Protein 4OHN (pdb70)

InterPro domains:
  IPR001638 Solute-binding protein family 3/N-terminal domain of MltF [PF00497] (20-246)
  IPR001638 Solute-binding protein family 3/N-terminal domain of MltF [SM00062] (19-247)

Foldseek 3Di:
DVPQCVVVQLVVLEFEEEEAQCQPQQWHQDPVGDIHHLQVLLVCLLSVVRSHDYDYDYDQLQCVLVCQVVPVHFKYGYQAWDDPVCVVRWDWAPFFFKWAKKKKFFVVLVDQALQSQAQFAEAEAPNDPQQVVCVVVVVQHQVGHRPSDHHYDSDVVVVVVCRVVRVGGMYTDIPNRVVQVCVVVVHPVRMHIGHRPDDMTTGTMIGHHVNVVVSVSSNVSVVVCVPVCNQVVSCCVRPVDRRGPD

Radiu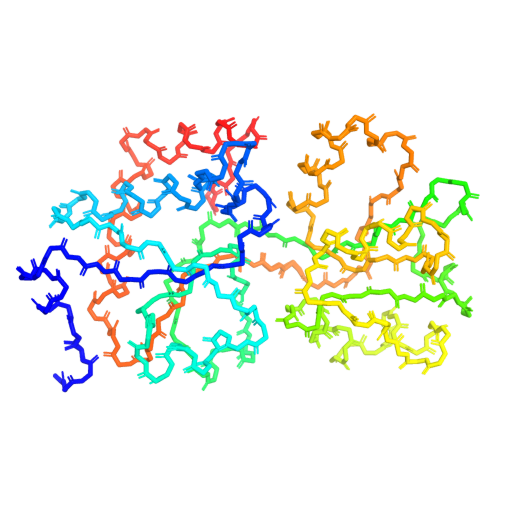s of gyration: 18.32 Å; Cα contacts (8 Å, |Δi|>4): 516; chains: 1; bounding 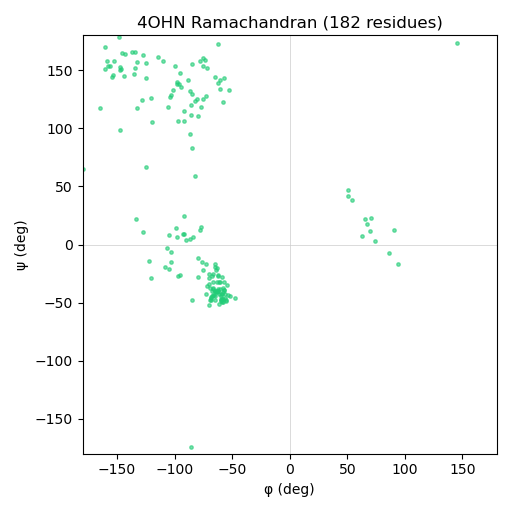box: 44×46×51 Å

CATH classification: 3.40.190.10 (+1 more: 3.40.190.10)

Secondary structure (DSSP, 8-state):
-TT-THHHHHHHTEEEEEE-TEETTTEEE-TTS-EESHHHHHHHHHHHTTTPEEEEEE--GGGHHHHHHHTS-SEE-SS-B--HHHHTT-EEPPP-EEE-EEEEEEGGGT--SGGGGTT--EEEETTSHHHHHHHH-TTTTTTTSGGG-EEEESSHHHHHHHHHTTS-SEEEEEHHHHHHHHHHTT-GGGEEEEE-SPPPEEE--EE-TT-HHHHHHHHHHHHHHHHSSHHHHHHHHHHSS-----

Organism: NCBI:txid637987

Nearest PDB structures (foldseek):
  4ohn-assembly1_A  TM=1.004E+00  e=1.182E-59  Streptococcus pneumoniae str. Canada MDR_19A
  3hv1-assembly1_A  TM=6.398E-01  e=2.936E-43  Streptococcus thermophilus LMG 18311
  6det-assembly1_A  TM=9.523E-01  e=2.266E-26  Treponema vincentii
  2y7i-assembly1_B  TM=8.945E-01  e=3.710E-21  Salmonella enterica subsp. enterica serovar Typhimurium
  4eq9-assembly1_A  TM=8.800E-01  e=9.410E-19  Streptococcus pneumoniae str. Canada MDR_19A

Solvent-accessible surface area: 11342 Å² total

B-factor: mean 19.95, std 16.65, range [6.41, 148.97]

Structure (mmCIF, N/CA/C/O backbone):
data_4OHN
#
_entry.id   4OHN
#
_cell.length_a   87.125
_cell.length_b   87.125
_cell.length_c   70.949
_cell.angle_alpha   90.000
_cell.angle_beta   90.000
_cell.angle_gamma   120.000
#
_symmetry.space_group_name_H-M   'P 61'
#
loop_
_entity.id
_entity.type
_entity.pdbx_description
1 polymer 'ABC transporter substrate-binding protein'
2 non-polymer HISTIDINE
3 non-polymer 'ACETATE ION'
4 water water
#
loop_
_atom_site.group_PDB
_atom_site.id
_atom_site.type_symbol
_atom_site.label_atom_id
_atom_site.label_alt_id
_atom_site.label_comp_id
_atom_site.label_asym_id
_atom_site.label_entity_id
_atom_site.label_seq_id
_atom_site.pdbx_PDB_ins_code
_atom_site.Cartn_x
_atom_site.Cartn_y
_atom_site.Cartn_z
_atom_site.occupancy
_atom_site.B_iso_or_equiv
_atom_site.auth_seq_id
_atom_site.auth_comp_id
_atom_site.auth_asym_id
_atom_site.auth_atom_id
_atom_site.pdbx_PDB_model_num
ATOM 1 N N . THR A 1 6 ? 16.127 11.117 18.822 1.00 88.12 27 THR A N 1
ATOM 2 C CA . THR A 1 6 ? 14.793 11.011 19.401 1.00 124.14 27 THR A CA 1
ATOM 3 C C . THR A 1 6 ? 13.858 12.018 18.723 1.00 95.80 27 THR A C 1
ATOM 4 O O . THR A 1 6 ? 14.279 13.108 18.345 1.00 32.01 27 THR A O 1
ATOM 14 N N . SER A 1 7 ? 12.591 11.648 18.565 1.00 70.06 28 SER A N 1
ATOM 15 C CA . SER A 1 7 ? 11.658 12.428 17.751 1.00 83.20 28 SER A CA 1
ATOM 16 C C . SER A 1 7 ? 11.444 13.868 18.241 1.00 110.64 28 SER A C 1
ATOM 17 O O . SER A 1 7 ? 11.327 14.793 17.433 1.00 80.26 28 SER A O 1
ATOM 25 N N . GLY A 1 8 ? 11.396 14.049 19.558 1.00 30.22 29 GLY A N 1
ATOM 26 C CA . GLY A 1 8 ? 11.143 15.347 20.155 1.00 30.64 29 GLY A CA 1
ATOM 27 C C . GLY A 1 8 ? 12.393 16.172 20.413 1.00 23.42 29 GLY A C 1
ATOM 28 O O . GLY A 1 8 ? 12.310 17.273 20.958 1.00 25.08 29 GLY A O 1
ATOM 32 N N A ASP A 1 9 ? 13.558 15.680 19.982 0.60 18.14 30 ASP A N 1
ATOM 33 N N B ASP A 1 9 ? 13.550 15.615 20.094 0.40 23.80 30 ASP A N 1
ATOM 34 C CA A ASP A 1 9 ? 14.845 16.393 20.099 0.60 17.54 30 ASP A CA 1
ATOM 35 C CA B ASP A 1 9 ? 14.728 16.435 20.056 0.40 18.07 30 ASP A CA 1
ATOM 36 C C A ASP A 1 9 ? 15.071 17.245 18.835 0.60 15.36 30 ASP A C 1
ATOM 37 C C B ASP A 1 9 ? 14.662 17.155 18.739 0.40 25.39 30 ASP A C 1
ATOM 38 O O A ASP A 1 9 ? 15.748 16.798 17.896 0.60 20.95 30 ASP A O 1
ATOM 39 O O B ASP A 1 9 ? 14.724 16.546 17.668 0.40 18.04 30 ASP A O 1
ATOM 56 N N . ASN A 1 10 ? 14.517 18.464 18.829 1.00 18.82 31 ASN A N 1
ATOM 57 C CA . ASN A 1 10 ? 14.322 19.279 17.638 1.00 18.68 31 ASN A CA 1
ATOM 58 C C . ASN A 1 10 ? 15.443 20.233 17.308 1.00 14.65 31 ASN A C 1
ATOM 59 O O . ASN A 1 10 ? 15.274 21.112 16.463 1.00 16.04 31 ASN A O 1
ATOM 71 N N . TRP A 1 11 ? 16.591 20.072 17.962 1.00 14.53 32 TRP A N 1
ATOM 72 C CA . TRP A 1 11 ? 17.722 20.952 17.705 1.00 13.76 32 TRP A CA 1
ATOM 73 C C . TRP A 1 11 ? 18.001 21.141 16.214 1.00 15.68 32 TRP A C 1
ATOM 74 O O . TRP A 1 11 ? 18.195 22.262 15.757 1.00 17.54 32 TRP A O 1
ATOM 95 N N . SER A 1 12 ? 18.014 20.055 15.463 1.00 18.13 33 SER A N 1
ATOM 96 C CA . SER A 1 12 ? 18.369 20.150 14.053 1.00 20.90 33 SER A CA 1
ATOM 97 C C . SER A 1 12 ? 17.393 21.046 13.290 1.00 20.31 33 SER A C 1
ATOM 98 O O . SER A 1 12 ? 17.793 21.726 12.347 1.00 21.45 33 SER A O 1
ATOM 106 N N . LYS A 1 13 ? 16.130 21.056 13.709 1.00 18.18 34 LYS A N 1
ATOM 107 C CA . LYS A 1 13 ? 15.126 21.929 13.108 1.00 20.08 34 LYS A CA 1
ATOM 108 C C . LYS A 1 13 ? 15.400 23.399 13.440 1.00 16.76 34 LYS A C 1
ATOM 109 O O . LYS A 1 13 ? 15.357 24.246 12.547 1.00 17.33 34 LYS A O 1
ATOM 128 N N . TYR A 1 14 ? 15.661 23.715 14.710 1.00 13.27 35 TYR A N 1
ATOM 129 C CA . TYR A 1 14 ? 15.934 25.108 15.068 1.00 13.52 35 TYR A CA 1
ATOM 130 C C . TYR A 1 14 ? 17.153 25.603 14.308 1.00 15.71 35 TYR A C 1
ATOM 131 O O . TYR A 1 14 ? 17.179 26.719 13.789 1.00 14.71 35 TYR A O 1
ATOM 149 N N . GLN A 1 15 ? 18.172 24.752 14.242 1.00 16.36 36 GLN A N 1
ATOM 150 C CA . GLN A 1 15 ? 19.413 25.100 13.581 1.00 17.47 36 GLN A CA 1
ATOM 151 C C . GLN A 1 15 ? 19.224 25.316 12.073 1.00 18.33 36 GLN A C 1
ATOM 152 O O . GLN A 1 15 ? 19.772 26.266 11.513 1.00 20.63 36 GLN A O 1
ATOM 166 N N A SER A 1 16 ? 18.461 24.438 11.426 0.42 19.82 37 SER A N 1
ATOM 167 N N B SER A 1 16 ? 18.462 24.448 11.409 0.58 18.63 37 SER A N 1
ATOM 168 C CA A SER A 1 16 ? 18.239 24.534 9.988 0.42 18.89 37 SER A CA 1
ATOM 169 C CA B SER A 1 16 ? 18.280 24.566 9.964 0.58 20.07 37 SER A CA 1
ATOM 170 C C A SER A 1 16 ? 17.358 25.725 9.646 0.42 21.16 37 SER A C 1
ATOM 171 C C B SER A 1 16 ? 17.307 25.685 9.591 0.58 18.77 37 SER A C 1
ATOM 172 O O A SER A 1 16 ? 17.631 26.455 8.696 0.42 19.71 37 SER A O 1
ATOM 173 O O B SER A 1 16 ? 17.468 26.330 8.556 0.58 24.61 37 SER A O 1
ATOM 188 N N . ASN A 1 17 ? 16.314 25.923 10.443 1.00 18.72 38 ASN A N 1
ATOM 189 C CA . ASN A 1 17 ? 15.375 27.021 10.225 1.00 16.75 38 ASN A CA 1
ATOM 190 C C . ASN A 1 17 ? 15.966 28.361 10.661 1.00 15.88 38 ASN A C 1
ATOM 191 O O . ASN A 1 17 ? 15.420 29.412 10.331 1.00 17.84 38 ASN A O 1
ATOM 202 N N . LYS A 1 18 ? 17.064 28.304 11.402 1.00 15.01 39 LYS A N 1
ATOM 203 C CA . LYS A 1 18 ? 17.694 29.490 11.992 1.00 15.22 39 LYS A CA 1
ATOM 204 C C . LYS A 1 18 ? 16.719 30.304 12.827 1.00 16.33 39 LYS A C 1
ATOM 205 O O . LYS A 1 18 ? 16.772 31.531 12.846 1.00 16.16 39 LYS A O 1
ATOM 224 N N . SER A 1 19 ? 15.850 29.603 13.541 1.00 13.22 40 SER A N 1
ATOM 225 C CA . SER A 1 19 ? 14.786 30.247 14.294 1.00 13.73 40 SER A CA 1
ATOM 226 C C . SER A 1 19 ? 14.353 29.394 15.467 1.00 12.87 40 SER A C 1
ATOM 227 O O . SER A 1 19 ? 14.326 28.161 15.372 1.00 13.85 40 SER A O 1
ATOM 235 N N . ILE A 1 20 ? 14.011 30.051 16.570 1.00 10.59 41 ILE A N 1
ATOM 236 C CA . ILE A 1 20 ? 13.426 29.384 17.716 1.00 11.38 41 ILE A CA 1
ATOM 237 C C . ILE A 1 20 ? 12.399 30.347 18.311 1.00 9.76 41 ILE A C 1
ATOM 238 O O . ILE A 1 20 ? 12.621 31.569 18.290 1.00 12.10 41 ILE A O 1
ATOM 254 N N . THR A 1 21 ? 11.302 29.811 18.839 1.00 10.23 42 THR A N 1
ATOM 255 C CA . THR A 1 21 ? 10.254 30.642 19.425 1.00 11.21 42 THR A CA 1
ATOM 256 C C . THR A 1 21 ? 10.327 30.588 20.941 1.00 10.44 42 THR A C 1
ATOM 257 O O . THR A 1 21 ? 10.346 29.516 21.543 1.00 10.57 42 THR A O 1
ATOM 268 N N . ILE A 1 22 ? 10.377 31.762 21.557 1.00 9.76 43 ILE A N 1
ATOM 269 C CA . ILE A 1 22 ? 10.516 31.872 22.995 1.00 8.64 43 ILE A CA 1
ATOM 270 C C . ILE A 1 22 ? 9.328 32.626 23.578 1.00 8.82 43 ILE A C 1
ATOM 271 O O . ILE A 1 22 ? 9.021 33.737 23.160 1.00 9.51 43 ILE A O 1
ATOM 287 N N . GLY A 1 23 ? 8.685 32.000 24.550 1.00 8.55 44 GLY A N 1
ATOM 288 C CA . GLY A 1 23 ? 7.539 32.586 25.205 1.00 8.21 44 GLY A CA 1
ATOM 289 C C . GLY A 1 23 ? 7.917 33.317 26.481 1.00 7.95 44 GLY A C 1
ATOM 290 O O . GLY A 1 23 ? 8.831 32.939 27.198 1.00 8.96 44 GLY A O 1
ATOM 294 N N . PHE A 1 24 ? 7.160 34.376 26.760 1.00 8.13 45 PHE A N 1
ATOM 295 C CA . PHE A 1 24 ? 7.421 35.267 27.890 1.00 6.41 45 PHE A CA 1
ATOM 296 C C . PHE A 1 24 ? 6.189 36.065 28.258 1.00 7.11 45 PHE A C 1
ATOM 297 O O . PHE A 1 24 ? 5.358 36.361 27.425 1.00 8.51 45 PHE A O 1
ATOM 314 N N . ASP A 1 25 ? 6.105 36.414 29.535 1.00 7.91 46 ASP A N 1
ATOM 315 C CA . ASP A 1 25 ? 5.144 37.378 30.065 1.00 6.99 46 ASP A CA 1
ATOM 316 C C . ASP A 1 25 ? 5.729 38.756 29.745 1.00 8.32 46 ASP A C 1
ATOM 317 O O . ASP A 1 25 ? 6.750 39.144 30.317 1.00 8.28 46 ASP A O 1
ATOM 326 N N . SER A 1 26 ? 5.100 39.488 28.833 1.00 7.83 47 SER A N 1
ATOM 327 C CA . SER A 1 26 ? 5.658 40.746 28.351 1.00 7.74 47 SER A CA 1
ATOM 328 C C . SER A 1 26 ? 5.478 41.920 29.297 1.00 9.60 47 SER A C 1
ATOM 329 O O . SER A 1 26 ? 5.741 43.052 28.913 1.00 9.65 47 SER A O 1
ATOM 337 N N . THR A 1 27 ? 5.077 41.654 30.539 1.00 7.72 48 THR A N 1
ATOM 338 C CA . THR A 1 27 ? 5.151 42.662 31.587 1.00 8.21 48 THR A CA 1
ATOM 339 C C . THR A 1 27 ? 6.269 42.404 32.587 1.00 8.88 48 THR A C 1
ATOM 340 O O . THR A 1 27 ? 6.454 43.212 33.489 1.00 8.79 48 THR A O 1
ATOM 351 N N . PHE A 1 28 ? 7.011 41.298 32.465 1.00 8.46 49 PHE A N 1
ATOM 352 C CA . PHE A 1 28 ? 7.894 40.895 33.568 1.00 7.89 49 PHE A CA 1
ATOM 353 C C . PHE A 1 28 ? 9.261 41.597 33.524 1.00 7.80 49 PHE A C 1
ATOM 354 O O . PHE A 1 28 ? 10.256 41.059 33.044 1.00 7.98 49 PHE A O 1
ATOM 371 N N . VAL A 1 29 ? 9.295 42.805 34.063 1.00 8.55 50 VAL A N 1
ATOM 372 C CA . VAL A 1 29 ? 10.522 43.580 34.156 1.00 9.36 50 VAL A CA 1
ATOM 373 C C . VAL A 1 29 ? 11.440 42.985 35.211 1.00 10.37 50 VAL A C 1
ATOM 374 O O . VAL A 1 29 ? 10.983 42.376 36.173 1.00 10.42 50 VAL A O 1
ATOM 387 N N . PRO A 1 30 ? 12.757 43.151 35.059 1.00 9.10 51 PRO A N 1
ATOM 388 C CA . PRO A 1 30 ? 13.465 43.681 33.900 1.00 9.56 51 PRO A CA 1
ATOM 389 C C . PRO A 1 30 ? 13.872 42.566 32.940 1.00 9.49 51 PRO A C 1
ATOM 390 O O . PRO A 1 30 ? 14.826 42.744 32.183 1.00 10.58 51 PRO A O 1
ATOM 401 N N . MET A 1 31 ? 13.172 41.434 32.961 1.00 8.69 52 MET A N 1
ATOM 402 C CA . MET A 1 31 ? 13.639 40.256 32.227 1.00 7.67 52 MET A CA 1
ATOM 403 C C . MET A 1 31 ? 13.213 40.281 30.770 1.00 7.81 52 MET A C 1
ATOM 404 O O . MET A 1 31 ? 14.024 40.025 29.871 1.00 8.65 52 MET A O 1
ATOM 418 N N . GLY A 1 32 ? 11.956 40.563 30.499 1.00 8.23 53 GLY A N 1
ATOM 419 C CA . GLY A 1 32 ? 11.473 40.648 29.137 1.00 7.56 53 GLY A CA 1
ATOM 420 C C . GLY A 1 32 ? 10.133 41.332 29.157 1.00 8.32 53 GLY A C 1
ATOM 421 O O . GLY A 1 32 ? 9.205 40.836 29.790 1.00 9.45 53 GLY A O 1
ATOM 425 N N . PHE A 1 33 ? 10.051 42.482 28.508 1.00 7.54 54 PHE A N 1
ATOM 426 C CA . PHE A 1 33 ? 8.872 43.334 28.667 1.00 8.04 54 PHE A CA 1
ATOM 427 C C . PHE A 1 33 ? 8.698 44.282 27.500 1.00 9.52 54 PHE A C 1
ATOM 428 O O . PHE A 1 33 ? 9.673 44.633 26.805 1.00 9.81 54 PHE A O 1
ATOM 445 N N . ALA A 1 34 ? 7.460 44.692 27.263 1.00 9.57 55 ALA A N 1
ATOM 446 C CA . ALA A 1 34 ? 7.123 45.682 26.260 1.00 9.50 55 ALA A CA 1
ATOM 447 C C . ALA A 1 34 ? 7.507 47.051 26.770 1.00 10.24 55 ALA A C 1
ATOM 448 O O . ALA A 1 34 ? 7.074 47.489 27.857 1.00 11.49 55 ALA A O 1
ATOM 455 N N . GLN A 1 35 ? 8.316 47.747 25.972 1.00 10.97 56 GLN A N 1
ATOM 456 C CA . GLN A 1 35 ? 8.787 49.086 26.303 1.00 11.42 56 GLN A CA 1
ATOM 457 C C . GLN A 1 35 ? 7.801 50.168 25.883 1.00 13.20 56 GLN A C 1
ATOM 458 O O . GLN A 1 35 ? 6.703 49.878 25.409 1.00 12.68 56 GLN A O 1
ATOM 472 N N . LYS A 1 36 ? 8.188 51.432 26.033 1.00 13.76 57 LYS A N 1
ATOM 473 C CA . LYS A 1 36 ? 7.295 52.526 25.767 1.00 14.93 57 LYS A CA 1
ATOM 474 C C . LYS A 1 36 ? 6.859 52.541 24.318 1.00 14.94 57 LYS A C 1
ATOM 475 O O . LYS A 1 36 ? 5.770 53.045 24.050 1.00 17.52 57 LYS A O 1
ATOM 494 N N . ASP A 1 37 ? 7.668 51.997 23.405 1.00 14.02 58 ASP A N 1
ATOM 495 C CA . ASP A 1 37 ? 7.313 51.931 21.987 1.00 15.03 58 ASP A CA 1
ATOM 496 C C . ASP A 1 37 ? 6.731 50.574 21.557 1.00 12.93 58 ASP A C 1
ATOM 497 O O . ASP A 1 37 ? 6.559 50.328 20.362 1.00 15.45 58 ASP A O 1
ATOM 506 N N . GLY A 1 38 ? 6.492 49.697 22.521 1.00 12.67 59 GLY A N 1
ATOM 507 C CA . GLY A 1 38 ? 5.915 48.391 22.244 1.00 11.36 59 GLY A CA 1
ATOM 508 C C . GLY A 1 38 ? 6.919 47.323 21.868 1.00 13.21 59 GLY A C 1
ATOM 509 O O . GLY A 1 38 ? 6.566 46.151 21.769 1.00 13.01 59 GLY A O 1
ATOM 513 N N . SER A 1 39 ? 8.184 47.686 21.677 1.00 12.23 60 SER A N 1
ATOM 514 C CA . SER A 1 39 ? 9.232 46.699 21.390 1.00 12.34 60 SER A CA 1
ATOM 515 C C . SER A 1 39 ? 9.654 45.989 22.669 1.00 11.39 60 SER A C 1
ATOM 516 O O . SER A 1 39 ? 9.426 46.493 23.769 1.00 13.11 60 SER A O 1
ATOM 524 N N . TYR A 1 40 ? 10.228 44.810 22.545 1.00 11.22 61 TYR A N 1
ATOM 525 C CA . TYR A 1 40 ? 10.571 44.021 23.709 1.00 9.78 61 TYR A CA 1
ATOM 526 C C . TYR A 1 40 ? 12.025 44.227 24.113 1.00 11.30 61 TYR A C 1
ATOM 527 O O . TYR A 1 40 ? 12.909 44.274 23.259 1.00 12.88 61 TYR A O 1
ATOM 545 N N . ALA A 1 41 ? 12.260 44.336 25.405 1.00 9.59 62 ALA A N 1
ATOM 546 C CA . ALA A 1 41 ? 13.607 44.524 25.951 1.00 9.29 62 ALA A CA 1
ATOM 547 C C . ALA A 1 41 ? 13.722 43.819 27.286 1.00 9.86 62 ALA A C 1
ATOM 548 O O . ALA A 1 41 ? 12.720 43.461 27.904 1.00 9.64 62 ALA A O 1
ATOM 555 N N . GLY A 1 42 ? 14.952 43.634 27.734 1.00 9.32 63 GLY A N 1
ATOM 556 C CA . GLY A 1 42 ? 15.210 43.113 29.049 1.00 8.71 63 GLY A CA 1
ATOM 557 C C . GLY A 1 42 ? 16.431 42.228 29.109 1.00 9.70 63 GLY A C 1
ATOM 558 O O . GLY A 1 42 ? 17.061 41.907 28.101 1.00 9.38 63 GLY A O 1
ATOM 562 N N . PHE A 1 43 ? 16.775 41.837 30.320 1.00 8.97 64 PHE A N 1
ATOM 563 C CA . PHE A 1 43 ? 17.907 40.954 30.553 1.00 8.15 64 PHE A CA 1
ATOM 564 C C . PHE A 1 43 ? 17.814 39.663 29.761 1.00 8.93 64 PHE A C 1
ATOM 565 O O . PHE A 1 43 ? 18.784 39.250 29.113 1.00 8.85 64 PHE A O 1
ATOM 582 N N . ASP A 1 44 ? 16.665 39.005 29.817 1.00 8.34 65 ASP A N 1
ATOM 583 C CA . ASP A 1 44 ? 16.493 37.762 29.084 1.00 7.05 65 ASP A CA 1
ATOM 584 C C . ASP A 1 44 ? 16.425 37.981 27.586 1.00 8.13 65 ASP A C 1
ATOM 585 O O . ASP A 1 44 ? 16.860 37.124 26.824 1.00 8.72 65 ASP A O 1
ATOM 594 N N . ILE A 1 45 ? 15.851 39.096 27.139 1.00 8.70 66 ILE A N 1
ATOM 595 C CA . ILE A 1 45 ? 15.852 39.402 25.716 1.00 8.65 66 ILE A CA 1
ATOM 596 C C . ILE A 1 45 ? 17.304 39.468 25.235 1.00 8.73 66 ILE A C 1
ATOM 597 O O . ILE A 1 45 ? 17.679 38.831 24.239 1.00 9.90 66 ILE A O 1
ATOM 613 N N . ASP A 1 46 ? 18.133 40.208 25.955 1.00 8.19 67 ASP A N 1
ATOM 614 C CA . ASP A 1 46 ? 19.535 40.344 25.588 1.00 8.68 67 ASP A CA 1
ATOM 615 C C . ASP A 1 46 ? 20.294 39.015 25.705 1.00 9.74 67 ASP A C 1
ATOM 616 O O . ASP A 1 46 ? 21.080 38.660 24.813 1.00 10.81 67 ASP A O 1
ATOM 625 N N . LEU A 1 47 ? 20.055 38.290 26.784 1.00 8.90 68 LEU A N 1
ATOM 626 C CA . LEU A 1 47 ? 20.794 37.055 27.027 1.00 8.79 68 LEU A CA 1
ATOM 627 C C . LEU A 1 47 ? 20.421 35.982 26.002 1.00 8.09 68 LEU A C 1
ATOM 628 O O . LEU A 1 47 ? 21.312 35.345 25.422 1.00 9.17 68 LEU A O 1
ATOM 644 N N . ALA A 1 48 ? 19.137 35.787 25.734 1.00 7.99 69 ALA A N 1
ATOM 645 C CA . ALA A 1 48 ? 18.711 34.788 24.758 1.00 8.03 69 ALA A CA 1
ATOM 646 C C . ALA A 1 48 ? 19.190 35.156 23.361 1.00 8.23 69 ALA A C 1
ATOM 647 O O . ALA A 1 48 ? 19.586 34.303 22.581 1.00 9.42 69 ALA A O 1
ATOM 654 N N . THR A 1 49 ? 19.136 36.433 23.021 1.00 8.40 70 THR A N 1
ATOM 655 C CA . THR A 1 49 ? 19.642 36.887 21.719 1.00 9.08 70 THR A CA 1
ATOM 656 C C . THR A 1 49 ? 21.118 36.503 21.577 1.00 10.63 70 THR A C 1
ATOM 657 O O . THR A 1 49 ? 21.543 35.952 20.550 1.00 11.10 70 THR A O 1
ATOM 668 N N . ALA A 1 50 ? 21.906 36.773 22.611 1.00 9.81 71 ALA A N 1
ATOM 669 C CA . ALA A 1 50 ? 23.335 36.468 22.590 1.00 9.90 71 ALA A CA 1
ATOM 670 C C . ALA A 1 50 ? 23.600 34.962 22.553 1.00 9.88 71 ALA A C 1
ATOM 671 O O . ALA A 1 50 ? 24.522 34.505 21.883 1.00 11.84 71 ALA A O 1
ATOM 678 N N . VAL A 1 51 ? 22.793 34.182 23.260 1.00 9.62 72 VAL A N 1
ATOM 679 C CA . VAL A 1 51 ? 22.925 32.722 23.204 1.00 9.31 72 VAL A CA 1
ATOM 680 C C . VAL A 1 51 ? 22.693 32.208 21.791 1.00 10.12 72 VAL A C 1
ATOM 681 O O . VAL A 1 51 ? 23.498 31.453 21.244 1.00 11.28 72 VAL A O 1
ATOM 694 N N . PHE A 1 52 ? 21.583 32.619 21.185 1.00 9.60 73 PHE A N 1
ATOM 695 C CA . PHE A 1 52 ? 21.238 32.066 19.886 1.00 10.82 73 PHE A CA 1
ATOM 696 C C . PHE A 1 52 ? 22.087 32.639 18.756 1.00 11.84 73 PHE A C 1
ATOM 697 O O . PHE A 1 52 ? 22.287 31.970 17.746 1.00 12.86 73 PHE A O 1
ATOM 714 N N . GLU A 1 53 ? 22.666 33.817 18.963 1.00 11.22 74 GLU A N 1
ATOM 715 C CA . GLU A 1 53 ? 23.661 34.374 18.050 1.00 14.02 74 GLU A CA 1
ATOM 716 C C . GLU A 1 53 ? 24.841 33.424 17.857 1.00 11.88 74 GLU A C 1
ATOM 717 O O . GLU A 1 53 ? 25.424 33.378 16.773 1.00 16.41 74 GLU A O 1
ATOM 729 N N A LYS A 1 54 ? 25.212 32.688 18.901 0.59 12.62 75 LYS A N 1
ATOM 730 N N B LYS A 1 54 ? 25.205 32.677 18.894 0.41 13.26 75 LYS A N 1
ATOM 731 C CA A LYS A 1 54 ? 26.341 31.759 18.806 0.59 12.25 75 LYS A CA 1
ATOM 732 C CA B LYS A 1 54 ? 26.323 31.736 18.793 0.41 12.99 75 LYS A CA 1
ATOM 733 C C A LYS A 1 54 ? 26.083 30.676 17.752 0.59 12.59 75 LYS A C 1
ATOM 734 C C B LYS A 1 54 ? 26.083 30.727 17.672 0.41 12.60 75 LYS A C 1
ATOM 735 O O A LYS A 1 54 ? 27.033 30.056 17.273 0.59 13.14 75 LYS A O 1
ATOM 736 O O B LYS A 1 54 ? 27.026 30.232 17.050 0.41 19.95 75 LYS A O 1
ATOM 773 N N . TYR A 1 55 ? 24.813 30.442 17.407 1.00 13.18 76 TYR A N 1
ATOM 774 C CA . TYR A 1 55 ? 24.417 29.380 16.481 1.00 14.45 76 TYR A CA 1
ATOM 775 C C . TYR A 1 55 ? 23.786 29.917 15.201 1.00 15.57 76 TYR A C 1
ATOM 776 O O . TYR A 1 55 ? 23.278 29.148 14.383 1.00 16.32 76 TYR A O 1
ATOM 794 N N . GLY A 1 56 ? 23.800 31.234 15.037 1.00 16.26 77 GLY A N 1
ATOM 795 C CA . GLY A 1 56 ? 23.199 31.860 13.877 1.00 17.06 77 GLY A CA 1
ATOM 796 C C . GLY A 1 56 ? 21.681 31.800 13.857 1.00 16.93 77 GLY A C 1
ATOM 797 O O . GLY A 1 56 ? 21.067 31.919 12.802 1.00 19.60 77 GLY A O 1
ATOM 801 N N . ILE A 1 57 ? 21.075 31.635 15.033 1.00 13.80 78 ILE A N 1
ATOM 802 C CA . ILE A 1 57 ? 19.630 31.497 15.188 1.00 15.03 78 ILE A CA 1
ATOM 803 C C . ILE A 1 57 ? 19.016 32.811 15.661 1.00 13.97 78 ILE A C 1
ATOM 804 O O . ILE A 1 57 ? 19.528 33.436 16.587 1.00 15.82 78 ILE A O 1
ATOM 820 N N . THR A 1 58 ? 17.934 33.211 15.000 1.00 14.14 79 THR A N 1
ATOM 821 C CA . THR A 1 58 ? 17.161 34.398 15.348 1.00 14.48 79 THR A CA 1
ATOM 822 C C . THR A 1 58 ? 15.999 33.975 16.249 1.00 13.82 79 THR A C 1
ATOM 823 O O . THR A 1 58 ? 15.327 32.976 15.988 1.00 14.69 79 THR A O 1
ATOM 834 N N . VAL A 1 59 ? 15.765 34.733 17.313 1.00 10.78 80 VAL A N 1
ATOM 835 C CA . VAL A 1 59 ? 14.655 34.452 18.210 1.00 11.62 80 VAL A CA 1
ATOM 836 C C . VAL A 1 59 ? 13.379 35.110 17.711 1.00 11.75 80 VAL A C 1
ATOM 837 O O . VAL A 1 59 ? 13.358 36.288 17.349 1.00 14.53 80 VAL A O 1
ATOM 850 N N . ASN A 1 60 ? 12.322 34.310 17.689 1.00 10.90 81 ASN A N 1
ATOM 851 C CA . ASN A 1 60 ? 10.955 34.779 17.528 1.00 11.68 81 ASN A CA 1
ATOM 852 C C . ASN A 1 60 ? 10.325 34.898 18.906 1.00 11.40 81 ASN A C 1
ATOM 853 O O . ASN A 1 60 ? 10.010 33.892 19.531 1.00 11.17 81 ASN A O 1
ATOM 864 N N . TRP A 1 61 ? 10.161 36.129 19.378 1.00 10.13 82 TRP A N 1
ATOM 865 C CA . TRP A 1 61 ? 9.600 36.391 20.693 1.00 9.93 82 TRP A CA 1
ATOM 866 C C . TRP A 1 61 ? 8.089 36.342 20.631 1.00 11.39 82 TRP A C 1
ATOM 867 O O . TRP A 1 61 ? 7.477 37.081 19.857 1.00 13.52 82 TRP A O 1
ATOM 888 N N . GLN A 1 62 ? 7.503 35.487 21.461 1.00 9.19 83 GLN A N 1
ATOM 889 C CA . GLN A 1 62 ? 6.061 35.316 21.497 1.00 9.04 83 GLN A CA 1
ATOM 890 C C . GLN A 1 62 ? 5.524 35.656 22.890 1.00 9.31 83 GLN A C 1
ATOM 891 O O . GLN A 1 62 ? 5.722 34.891 23.834 1.00 9.79 83 GLN A O 1
ATOM 905 N N . PRO A 1 63 ? 4.870 36.817 23.038 1.00 8.38 84 PRO A N 1
ATOM 906 C CA . PRO A 1 63 ? 4.243 37.047 24.338 1.00 8.17 84 PRO A CA 1
ATOM 907 C C . PRO A 1 63 ? 3.172 35.995 24.590 1.00 8.63 84 PRO A C 1
ATOM 908 O O . PRO A 1 63 ? 2.413 35.633 23.696 1.00 10.37 84 PRO A O 1
ATOM 919 N N . ILE A 1 64 ? 3.103 35.508 25.824 1.00 8.80 85 ILE A N 1
ATOM 920 C CA . ILE A 1 64 ? 2.122 34.501 26.214 1.00 9.63 85 ILE A CA 1
ATOM 921 C C . ILE A 1 64 ? 1.358 34.957 27.447 1.00 8.90 85 ILE A C 1
ATOM 922 O O . ILE A 1 64 ? 1.753 35.843 28.190 1.00 9.49 85 ILE A O 1
ATOM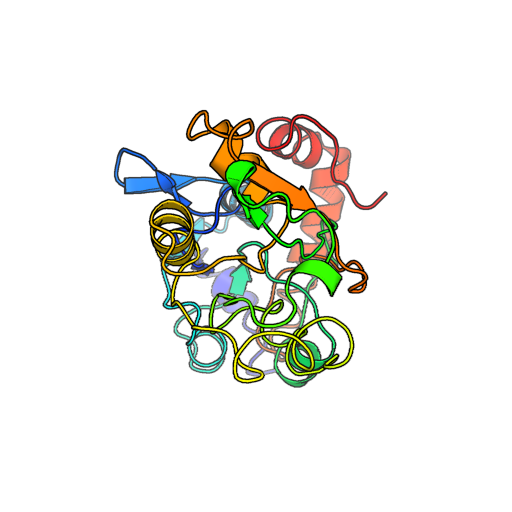 938 N N . ASP A 1 65 ? 0.240 34.297 27.671 1.00 9.79 86 ASP A N 1
ATOM 939 C CA . ASP A 1 65 ? -0.465 34.357 28.925 1.00 9.89 86 ASP A CA 1
ATOM 940 C C . ASP A 1 65 ? 0.322 33.460 29.892 1.00 10.19 86 ASP A C 1
ATOM 941 O O . ASP A 1 65 ? 0.480 32.264 29.645 1.00 10.46 86 ASP A O 1
ATOM 950 N N . TRP A 1 66 ? 0.845 34.038 30.959 1.00 8.98 87 TRP A N 1
ATOM 951 C CA . TRP A 1 66 ? 1.716 33.305 31.881 1.00 8.48 87 TRP A CA 1
ATOM 952 C C . TRP A 1 66 ? 0.985 32.095 32.467 1.00 11.26 87 TRP A C 1
ATOM 953 O O . TRP A 1 66 ? 1.618 31.084 32.762 1.00 11.67 87 TRP A O 1
ATOM 974 N N . ASP A 1 67 ? -0.336 32.162 32.575 1.00 10.10 88 ASP A N 1
ATOM 975 C CA . ASP A 1 67 ? -1.136 31.042 33.059 1.00 9.90 88 ASP A CA 1
ATOM 976 C C . ASP A 1 67 ? -1.045 29.812 32.174 1.00 11.16 88 ASP A C 1
ATOM 977 O O . ASP A 1 67 ? -1.285 28.688 32.637 1.00 13.95 88 ASP A O 1
ATOM 986 N N . LEU A 1 68 ? -0.768 30.023 30.898 1.00 10.70 89 LEU A N 1
ATOM 987 C CA . LEU A 1 68 ? -0.823 28.975 29.891 1.00 11.33 89 LEU A CA 1
ATOM 988 C C . LEU A 1 68 ? 0.547 28.473 29.456 1.00 10.55 89 LEU A C 1
ATOM 989 O O . LEU A 1 68 ? 0.646 27.691 28.495 1.00 12.27 89 LEU A O 1
ATOM 1005 N N . LYS A 1 69 ? 1.606 28.890 30.131 1.00 10.68 90 LYS A N 1
ATOM 1006 C CA . LYS A 1 69 ? 2.961 28.633 29.641 1.00 10.50 90 LYS A CA 1
ATOM 1007 C C . LYS A 1 69 ? 3.277 27.155 29.439 1.00 11.76 90 LYS A C 1
ATOM 1008 O O . LYS A 1 69 ? 3.884 26.806 28.436 1.00 11.50 90 LYS A O 1
ATOM 1027 N N . GLU A 1 70 ? 2.842 26.293 30.343 1.00 13.43 91 GLU A N 1
ATOM 1028 C CA . GLU A 1 70 ? 3.100 24.859 30.196 1.00 15.80 91 GLU A CA 1
ATOM 1029 C C . GLU A 1 70 ? 2.378 24.329 28.974 1.00 14.77 91 GLU A C 1
ATOM 1030 O O . GLU A 1 70 ? 2.963 23.566 28.192 1.00 15.88 91 GLU A O 1
ATOM 1042 N N . ALA A 1 71 ? 1.135 24.727 28.789 1.00 14.26 92 ALA A N 1
ATOM 1043 C CA . ALA A 1 71 ? 0.347 24.276 27.643 1.00 17.28 92 ALA A CA 1
ATOM 1044 C C . ALA A 1 71 ? 0.977 24.745 26.326 1.00 15.38 92 ALA A C 1
ATOM 1045 O O . ALA A 1 71 ? 1.061 23.977 25.368 1.00 15.98 92 ALA A O 1
ATOM 1052 N N A GLU A 1 72 ? 1.405 26.004 26.278 0.46 12.47 93 GLU A N 1
ATOM 1053 N N B GLU A 1 72 ? 1.441 25.984 26.277 0.54 13.21 93 GLU A N 1
ATOM 1054 C CA A GLU A 1 72 ? 2.067 26.550 25.095 0.46 12.05 93 GLU A CA 1
ATOM 1055 C CA B GLU A 1 72 ? 2.027 26.510 25.052 0.54 14.62 93 GLU A CA 1
ATOM 1056 C C A GLU A 1 72 ? 3.257 25.689 24.727 0.46 11.33 93 GLU A C 1
ATOM 1057 C C B GLU A 1 72 ? 3.321 25.783 24.701 0.54 14.13 93 GLU A C 1
ATOM 1058 O O A GLU A 1 72 ? 3.413 25.260 23.579 0.46 10.52 93 GLU A O 1
ATOM 1059 O O B GLU A 1 72 ? 3.628 25.564 23.524 0.54 15.03 93 GLU A O 1
ATOM 1082 N N 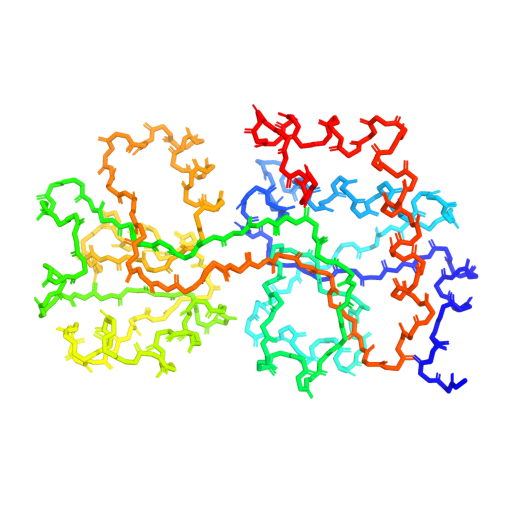. LEU A 1 73 ? 4.100 25.437 25.719 1.00 10.98 94 LEU A N 1
ATOM 1083 C CA . LEU A 1 73 ? 5.329 24.700 25.513 1.00 12.73 94 LEU A CA 1
ATOM 1084 C C . LEU A 1 73 ? 5.029 23.260 25.074 1.00 15.38 94 LEU A C 1
ATOM 1085 O O . LEU A 1 73 ? 5.585 22.770 24.088 1.00 16.21 94 LEU A O 1
ATOM 1101 N N . THR A 1 74 ? 4.144 22.582 25.790 1.00 15.11 95 THR A N 1
ATOM 1102 C CA . THR A 1 74 ? 3.826 21.192 25.480 1.00 18.92 95 THR A CA 1
ATOM 1103 C C . THR A 1 74 ? 3.202 21.043 24.099 1.00 18.17 95 THR A C 1
ATOM 1104 O O . THR A 1 74 ? 3.515 20.098 23.367 1.00 21.31 95 THR A O 1
ATOM 1115 N N . LYS A 1 75 ? 2.334 21.971 23.724 1.00 16.53 96 LYS A N 1
ATOM 1116 C CA . LYS A 1 75 ? 1.646 21.901 22.433 1.00 16.97 96 LYS A CA 1
ATOM 1117 C C . LYS A 1 75 ? 2.501 22.383 21.259 1.00 19.03 96 LYS A C 1
ATOM 1118 O O . LYS A 1 75 ? 2.139 22.193 20.101 1.00 21.63 96 LYS A O 1
ATOM 1137 N N . GLY A 1 76 ? 3.629 23.016 21.548 1.00 16.05 97 GLY A N 1
ATOM 1138 C CA . GLY A 1 76 ? 4.570 23.419 20.518 1.00 16.56 97 GLY A CA 1
ATOM 1139 C C . GLY A 1 76 ? 4.412 24.807 19.929 1.00 15.60 97 GLY A C 1
ATOM 1140 O O . GLY A 1 76 ? 5.045 25.119 18.929 1.00 18.22 97 GLY A O 1
ATOM 1144 N N A THR A 1 77 ? 3.574 25.638 20.532 0.60 14.45 98 THR A N 1
ATOM 1145 N N B THR A 1 77 ? 3.603 25.660 20.552 0.40 15.41 98 THR A N 1
ATOM 1146 C CA A THR A 1 77 ? 3.417 26.996 20.037 0.60 14.77 98 THR A CA 1
ATOM 1147 C CA B THR A 1 77 ? 3.428 27.031 20.053 0.40 15.28 98 THR A CA 1
ATOM 1148 C C A THR A 1 77 ? 4.604 27.878 20.448 0.60 13.24 98 THR A C 1
ATOM 1149 C C B THR A 1 77 ? 4.556 27.951 20.531 0.40 10.85 98 THR A C 1
ATOM 1150 O O A THR A 1 77 ? 4.864 28.888 19.795 0.60 15.54 98 THR A O 1
ATOM 1151 O O B THR A 1 77 ? 4.703 29.072 20.051 0.40 14.67 98 THR A O 1
ATOM 1172 N N . ILE A 1 78 ? 5.335 27.471 21.494 1.00 11.22 99 ILE A N 1
ATOM 1173 C CA . ILE A 1 78 ? 6.644 28.049 21.838 1.00 10.44 99 ILE A CA 1
ATOM 1174 C C . ILE A 1 78 ? 7.623 26.891 22.042 1.00 10.61 99 ILE A C 1
ATOM 1175 O O . ILE A 1 78 ? 7.190 25.753 22.256 1.00 11.68 99 ILE A O 1
ATOM 1191 N N . ASP A 1 79 ? 8.927 27.183 21.980 1.00 9.54 100 ASP A N 1
ATOM 1192 C CA . ASP A 1 79 ? 9.972 26.164 22.151 1.00 9.19 100 ASP A CA 1
ATOM 1193 C C . ASP A 1 79 ? 10.715 26.296 23.485 1.00 10.10 100 ASP A C 1
ATOM 1194 O O . ASP A 1 79 ? 11.360 25.337 23.919 1.00 11.02 100 ASP A O 1
ATOM 1203 N N . LEU A 1 80 ? 10.641 27.473 24.117 1.00 8.33 101 LEU A N 1
ATOM 1204 C CA . LEU A 1 80 ? 11.276 27.738 25.396 1.00 7.99 101 LEU A CA 1
ATOM 1205 C C . LEU A 1 80 ? 10.438 28.701 26.174 1.00 8.01 101 LEU A C 1
ATOM 1206 O O . LEU A 1 80 ? 9.726 29.524 25.597 1.00 8.94 101 LEU A O 1
ATOM 1222 N N . ILE A 1 81 ? 10.501 28.576 27.487 1.00 7.90 102 ILE A N 1
ATOM 1223 C CA . ILE A 1 81 ? 10.006 29.586 28.416 1.00 7.46 102 ILE A CA 1
ATOM 1224 C C . ILE A 1 81 ? 11.248 30.275 28.999 1.00 8.57 102 ILE A C 1
ATOM 1225 O O . ILE A 1 81 ? 12.077 29.634 29.646 1.00 8.68 102 ILE A O 1
ATOM 1241 N N . TRP A 1 82 ? 11.380 31.572 28.762 1.00 7.67 103 TRP A N 1
ATOM 1242 C CA . TRP A 1 82 ? 12.604 32.294 29.153 1.00 7.19 103 TRP A CA 1
ATOM 1243 C C . TRP A 1 82 ? 12.176 33.706 29.514 1.00 6.73 103 TRP A C 1
ATOM 1244 O O . TRP A 1 82 ? 11.933 34.536 28.623 1.00 8.51 103 TRP A O 1
ATOM 1265 N N . ASN A 1 83 ? 12.026 33.954 30.814 1.00 7.18 104 ASN A N 1
ATOM 1266 C CA . ASN A 1 83 ? 11.405 35.178 31.327 1.00 6.97 104 ASN A CA 1
ATOM 1267 C C . ASN A 1 83 ? 11.408 35.151 32.839 1.00 7.40 104 ASN A C 1
ATOM 1268 O O . ASN A 1 83 ? 10.365 35.110 33.487 1.00 7.92 104 ASN A O 1
ATOM 1279 N N . GLY A 1 84 ? 12.578 35.179 33.445 1.00 7.45 105 GLY A N 1
ATOM 1280 C CA . GLY A 1 84 ? 12.645 35.020 34.887 1.00 8.14 105 GLY A CA 1
ATOM 1281 C C . GLY A 1 84 ? 11.877 33.797 35.356 1.00 7.40 105 GLY A C 1
ATOM 1282 O O . GLY A 1 84 ? 11.117 33.867 36.334 1.00 8.72 105 GLY A O 1
ATOM 1286 N N . TYR A 1 85 ? 12.098 32.680 34.666 1.00 7.42 106 TYR A N 1
ATOM 1287 C CA . TYR A 1 85 ? 11.338 31.467 34.923 1.00 7.74 106 TYR A CA 1
ATOM 1288 C C . TYR A 1 85 ? 12.007 30.692 36.063 1.00 8.63 106 TYR A C 1
ATOM 1289 O O . TYR A 1 85 ? 13.107 30.140 35.905 1.00 9.22 106 TYR A O 1
ATOM 1307 N N . SER A 1 86 ? 11.352 30.626 37.213 1.00 8.66 107 SER A N 1
ATOM 1308 C CA . SER A 1 86 ? 11.928 29.994 38.398 1.00 9.41 107 SER A CA 1
ATOM 1309 C C . SER A 1 86 ? 11.962 28.485 38.261 1.00 10.00 107 SER A C 1
ATOM 1310 O O . SER A 1 86 ? 10.942 27.850 37.959 1.00 11.26 107 SER A O 1
ATOM 1318 N N . ALA A 1 87 ? 13.140 27.913 38.493 1.00 10.78 108 ALA A N 1
ATOM 1319 C CA . ALA A 1 87 ? 13.360 26.472 38.363 1.00 13.37 108 ALA A CA 1
ATOM 1320 C C . ALA A 1 87 ? 13.016 25.779 39.654 1.00 15.72 108 ALA A C 1
ATOM 1321 O O . ALA A 1 87 ? 13.838 25.703 40.571 1.00 23.96 108 ALA A O 1
ATOM 1328 N N . THR A 1 88 ? 11.791 25.284 39.731 1.00 16.00 109 THR A N 1
ATOM 1329 C CA . THR A 1 88 ? 11.268 24.666 40.947 1.00 16.23 109 THR A CA 1
ATOM 1330 C C .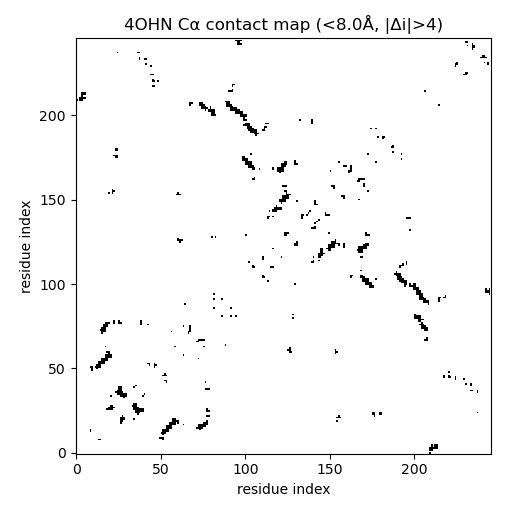 THR A 1 88 ? 11.101 23.166 40.770 1.00 19.96 109 THR A C 1
ATOM 1331 O O . THR A 1 88 ? 10.985 22.674 39.656 1.00 17.03 109 THR A O 1
ATOM 1342 N N . ASP A 1 89 ? 11.077 22.436 41.883 1.00 21.77 110 ASP A N 1
ATOM 1343 C CA . ASP A 1 89 ? 10.909 20.992 41.833 1.00 21.18 110 ASP A CA 1
ATOM 1344 C C . ASP A 1 89 ? 9.621 20.592 41.152 1.00 18.88 110 ASP A C 1
ATOM 1345 O O . ASP A 1 89 ? 9.598 19.654 40.372 1.00 2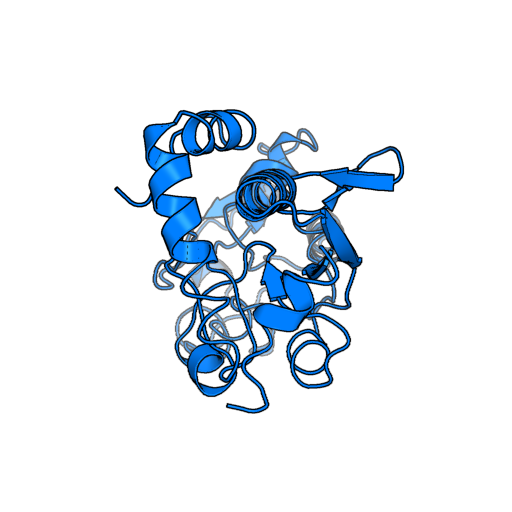3.17 110 ASP A O 1
ATOM 1354 N N . GLU A 1 90 ? 8.543 21.304 41.469 1.00 19.62 111 GLU A N 1
ATOM 1355 C CA . GLU A 1 90 ? 7.245 21.055 40.858 1.00 20.13 111 GLU A CA 1
ATOM 1356 C C . GLU A 1 90 ? 7.350 21.159 39.334 1.00 19.17 111 GLU A C 1
ATOM 1357 O O . GLU A 1 90 ? 6.866 20.296 38.607 1.00 21.28 111 GLU A O 1
ATOM 1369 N N . ARG A 1 91 ? 8.013 22.201 38.841 1.00 15.89 112 ARG A N 1
ATOM 1370 C CA . ARG A 1 91 ? 8.111 22.392 37.404 1.00 15.34 112 ARG A CA 1
ATOM 1371 C C . ARG A 1 91 ? 9.002 21.348 36.728 1.00 16.81 112 ARG A C 1
ATOM 1372 O O . ARG A 1 91 ? 8.789 21.019 35.563 1.00 17.88 112 ARG A O 1
ATOM 1393 N N . ARG A 1 92 ? 9.980 20.831 37.462 1.00 17.03 113 ARG A N 1
ATOM 1394 C CA . ARG A 1 92 ? 10.854 19.783 36.923 1.00 19.62 113 ARG A CA 1
ATOM 1395 C C . ARG A 1 92 ? 10.095 18.489 36.623 1.00 23.03 113 ARG A C 1
ATOM 1396 O O . ARG A 1 92 ? 10.584 17.639 35.878 1.00 23.74 113 ARG A O 1
ATOM 1417 N N . GLU A 1 93 ? 8.896 18.338 37.179 1.00 22.44 114 GLU A N 1
ATOM 1418 C CA . GLU A 1 93 ? 8.061 17.183 36.836 1.00 22.22 114 GLU A CA 1
ATOM 1419 C C . GLU A 1 93 ? 7.480 17.326 35.424 1.00 26.26 114 GLU A C 1
ATOM 1420 O O . GLU A 1 93 ? 7.028 16.350 34.842 1.00 27.22 114 GLU A O 1
ATOM 1432 N N . LYS A 1 94 ? 7.503 18.541 34.872 1.00 20.77 115 LYS A N 1
ATOM 1433 C CA . LYS A 1 94 ? 6.770 18.844 33.639 1.00 21.40 115 LYS A CA 1
ATOM 1434 C C . LYS A 1 94 ? 7.653 19.336 32.482 1.00 18.04 115 LYS A C 1
ATOM 1435 O O . LYS A 1 94 ? 7.329 19.122 31.315 1.00 20.11 115 LYS A O 1
ATOM 1454 N N . VAL A 1 95 ? 8.764 19.983 32.817 1.00 15.70 116 VAL A N 1
ATOM 1455 C CA . VAL A 1 95 ? 9.666 20.564 31.824 1.00 14.84 116 VAL A CA 1
ATOM 1456 C C . VAL A 1 95 ? 11.118 20.284 32.199 1.00 16.03 116 VAL A C 1
ATOM 1457 O O . VAL A 1 95 ? 11.414 19.907 33.332 1.00 17.58 116 VAL A O 1
ATOM 1470 N N . ALA A 1 96 ? 12.015 20.498 31.248 1.00 13.81 117 ALA A N 1
ATOM 1471 C CA . ALA A 1 96 ? 13.454 20.444 31.493 1.00 12.98 117 ALA A CA 1
ATOM 1472 C C . ALA A 1 96 ? 13.988 21.857 31.648 1.00 11.88 117 ALA A C 1
ATOM 1473 O O . ALA A 1 96 ? 13.404 22.808 31.123 1.00 13.41 117 ALA A O 1
ATOM 1480 N N . PHE A 1 97 ? 15.089 21.997 32.372 1.00 12.27 118 PHE A N 1
ATOM 1481 C CA . PHE A 1 97 ? 15.732 23.283 32.577 1.00 11.55 118 PHE A CA 1
ATOM 1482 C C . PHE A 1 97 ? 17.195 23.287 32.158 1.00 10.37 118 PHE A C 1
ATOM 1483 O O . PHE A 1 97 ? 17.925 22.328 32.362 1.00 13.06 118 PHE A O 1
ATOM 1500 N N . SER A 1 98 ? 17.601 24.422 31.601 1.00 10.30 119 SER A N 1
ATOM 1501 C CA . SER A 1 98 ? 19.020 24.768 31.495 1.00 10.30 119 SER A CA 1
ATOM 1502 C C . SER A 1 98 ? 19.622 24.896 32.890 1.00 9.76 119 SER A C 1
ATOM 1503 O O . SER A 1 98 ? 18.927 24.881 33.908 1.00 11.05 119 SER A O 1
ATOM 1511 N N . ASN A 1 99 ? 20.936 25.047 32.936 1.00 10.30 120 ASN A N 1
ATOM 1512 C CA . ASN A 1 99 ? 21.582 25.537 34.138 1.00 10.84 120 ASN A CA 1
ATOM 1513 C C . ASN A 1 99 ? 20.942 26.880 34.532 1.00 10.44 120 ASN A C 1
ATOM 1514 O O . ASN A 1 99 ? 20.483 27.650 33.689 1.00 11.02 120 ASN A O 1
ATOM 1525 N N A SER A 1 100 ? 20.914 27.151 35.822 0.49 10.76 121 SER A N 1
ATOM 1526 N N B SER A 1 100 ? 20.933 27.161 35.823 0.51 11.36 121 SER A N 1
ATOM 1527 C CA A SER A 1 100 ? 20.414 28.427 36.285 0.49 10.23 121 SER A CA 1
ATOM 1528 C CA B SER A 1 100 ? 20.406 28.427 36.301 0.51 11.74 121 SER A CA 1
ATOM 1529 C C A SER A 1 100 ? 21.386 29.536 35.903 0.49 10.57 121 SER A C 1
ATOM 1530 C C B SER A 1 100 ? 21.400 29.568 36.061 0.51 12.46 121 SER A C 1
ATOM 1531 O O A SER A 1 100 ? 22.571 29.283 35.687 0.49 12.17 121 SER A O 1
ATOM 1532 O O B SER A 1 100 ? 22.614 29.379 36.130 0.51 13.13 121 SER A O 1
ATOM 1547 N N . TYR A 1 101 ? 20.883 30.764 35.797 1.00 10.49 122 TYR A N 1
ATOM 1548 C CA . TYR A 1 101 ? 21.743 31.896 35.434 1.00 12.40 122 TYR A CA 1
ATOM 1549 C C . TYR A 1 101 ? 21.658 33.083 36.369 1.00 12.37 122 TYR A C 1
ATOM 1550 O O . TYR A 1 101 ? 22.430 34.024 36.217 1.00 15.50 122 TYR A O 1
ATOM 1568 N N A MET A 1 102 ? 20.771 33.020 37.342 0.49 11.49 123 MET A N 1
ATOM 1569 N N B MET A 1 102 ? 20.701 33.072 37.304 0.51 10.41 123 MET A N 1
ATOM 1570 C CA A MET A 1 102 ? 20.847 33.936 38.455 0.49 15.59 123 MET A CA 1
ATOM 1571 C CA B MET A 1 102 ? 20.451 34.192 38.236 0.51 11.58 123 MET A CA 1
ATOM 1572 C C A MET A 1 102 ? 19.903 33.527 39.548 0.49 12.71 123 MET A C 1
ATOM 1573 C C B MET A 1 102 ? 19.685 33.722 39.487 0.51 19.19 123 MET A C 1
ATOM 1574 O O A MET A 1 102 ? 19.073 32.630 39.382 0.49 11.76 123 MET A O 1
ATOM 1575 O O B MET A 1 102 ? 18.732 32.952 39.371 0.51 16.71 123 MET A O 1
ATOM 1602 N N . LYS A 1 103 ? 20.066 34.199 40.675 1.00 13.97 124 LYS A N 1
ATOM 1603 C CA . LYS A 1 103 ? 19.271 33.949 41.867 1.00 15.14 124 LYS A CA 1
ATOM 1604 C C . LYS A 1 103 ? 18.092 34.907 41.923 1.00 14.85 124 LYS A C 1
ATOM 1605 O O . LYS A 1 103 ? 18.112 35.991 41.350 1.00 16.10 124 LYS A O 1
ATOM 1624 N N . ASN A 1 104 ? 17.068 34.512 42.671 1.00 12.44 125 ASN A N 1
ATOM 1625 C CA . ASN A 1 104 ? 15.899 35.348 42.868 1.00 14.06 125 ASN A CA 1
ATOM 1626 C C . ASN A 1 104 ? 15.276 34.995 44.200 1.00 13.06 125 ASN A C 1
ATOM 1627 O O . ASN A 1 104 ? 15.530 33.915 44.741 1.00 15.95 125 ASN A O 1
ATOM 1638 N N . GLU A 1 105 ? 14.503 35.917 44.749 1.00 12.50 126 GLU A N 1
ATOM 1639 C CA . GLU A 1 105 ? 13.785 35.687 45.992 1.00 13.33 126 GLU A CA 1
ATOM 1640 C C . GLU A 1 105 ? 12.381 36.203 45.849 1.00 11.22 126 GLU A C 1
ATOM 1641 O O . GLU A 1 105 ? 12.139 37.151 45.119 1.00 11.87 126 GLU A O 1
ATOM 1652 N N . GLN A 1 106 ? 11.451 35.533 46.502 1.00 11.59 127 GLN A N 1
ATOM 1653 C CA . GLN A 1 106 ? 10.087 36.019 46.625 1.00 13.06 127 GLN A CA 1
ATOM 1654 C C . GLN A 1 106 ? 10.012 36.969 47.812 1.00 13.37 127 GLN A C 1
ATOM 1655 O O . GLN A 1 106 ? 10.513 36.687 48.916 1.00 15.24 127 GLN A O 1
ATOM 1669 N N . VAL A 1 107 ? 9.447 38.130 47.572 1.00 11.00 128 VAL A N 1
ATOM 1670 C CA . VAL A 1 107 ? 9.317 39.156 48.606 1.00 10.27 128 VAL A CA 1
ATOM 1671 C C . VAL A 1 107 ? 7.861 39.571 48.723 1.00 9.35 128 VAL A C 1
ATOM 1672 O O . VAL A 1 107 ? 7.032 39.348 47.829 1.00 9.89 128 VAL A O 1
ATOM 1685 N N A LEU A 1 108 ? 7.566 40.219 49.843 0.37 18.43 129 LEU A N 1
ATOM 1686 N N B LEU A 1 108 ? 7.512 40.142 49.874 0.63 7.33 129 LEU A N 1
ATOM 1687 C CA A LEU A 1 108 ? 6.292 40.869 50.065 0.37 9.13 129 LEU A CA 1
ATOM 1688 C CA B LEU A 1 108 ? 6.303 40.921 50.011 0.63 7.22 129 LEU A CA 1
ATOM 1689 C C A LEU A 1 108 ? 6.497 42.375 49.897 0.37 15.53 129 LEU A C 1
ATOM 1690 C C B LEU A 1 108 ? 6.587 42.378 49.762 0.63 7.13 129 LEU A C 1
ATOM 1691 O O A LEU A 1 108 ? 7.434 42.937 50.479 0.37 15.43 129 LEU A O 1
ATOM 1692 O O B LEU A 1 108 ? 7.638 42.916 50.168 0.63 7.26 129 LEU A O 1
ATOM 1723 N N . VAL A 1 109 ? 5.634 43.006 49.094 1.00 8.45 130 VAL A N 1
ATOM 1724 C CA . VAL A 1 109 ? 5.632 44.455 48.900 1.00 7.93 130 VAL A CA 1
ATOM 1725 C C . VAL A 1 109 ? 4.366 45.014 49.565 1.00 8.07 130 VAL A C 1
ATOM 1726 O O . VAL A 1 109 ? 3.260 44.532 49.314 1.00 8.49 130 VAL A O 1
ATOM 1739 N N . THR A 1 110 ? 4.541 46.026 50.423 1.00 7.42 131 THR A N 1
ATOM 1740 C CA . THR A 1 110 ? 3.431 46.695 51.101 1.00 7.55 131 THR A CA 1
ATOM 1741 C C . THR A 1 110 ? 3.647 48.193 50.975 1.00 7.85 131 THR A C 1
ATOM 1742 O O . THR A 1 110 ? 4.777 48.659 50.776 1.00 7.97 131 THR A O 1
ATOM 1753 N N . LYS A 1 111 ? 2.588 48.982 51.084 1.00 8.16 132 LYS A N 1
ATOM 1754 C CA . LYS A 1 111 ? 2.779 50.430 51.188 1.00 8.55 132 LYS A CA 1
ATOM 1755 C C . LYS A 1 111 ? 3.496 50.777 52.478 1.00 8.90 132 LYS A C 1
ATOM 1756 O O . LYS A 1 111 ? 3.216 50.191 53.528 1.00 8.96 132 LYS A O 1
ATOM 1775 N N . LYS A 1 112 ? 4.365 51.783 52.457 1.00 8.91 133 LYS A N 1
ATOM 1776 C CA . LYS A 1 112 ? 4.972 52.204 53.724 1.00 9.66 133 LYS A CA 1
ATOM 1777 C C . LYS A 1 112 ? 3.921 52.677 54.702 1.00 9.93 133 LYS A C 1
ATOM 1778 O O . LYS A 1 112 ? 4.081 52.520 55.902 1.00 9.30 133 LYS A O 1
ATOM 1797 N N . SER A 1 113 ? 2.843 53.259 54.195 1.00 9.99 134 SER A N 1
ATOM 1798 C CA . SER A 1 113 ? 1.794 53.748 55.086 1.00 9.09 134 SER A CA 1
ATOM 1799 C C . SER A 1 113 ? 1.128 52.623 55.887 1.00 9.69 134 SER A C 1
ATOM 1800 O O . SER A 1 113 ? 0.510 52.882 56.919 1.00 10.38 134 SER A O 1
ATOM 1808 N N . SER A 1 114 ? 1.237 51.372 55.426 1.00 8.47 135 SER A N 1
ATOM 1809 C CA . SER A 1 114 ? 0.684 50.237 56.162 1.00 8.09 135 SER A CA 1
ATOM 1810 C C . SER A 1 114 ? 1.438 49.933 57.451 1.00 8.86 135 SER A C 1
ATOM 1811 O O . SER A 1 114 ? 0.887 49.301 58.366 1.00 10.14 135 SER A O 1
ATOM 1819 N N . GLY A 1 115 ? 2.707 50.310 57.496 1.00 8.22 136 GLY A N 1
ATOM 1820 C CA . GLY A 1 115 ? 3.553 49.941 58.614 1.00 8.14 136 GLY A CA 1
ATOM 1821 C C . GLY A 1 115 ? 3.896 48.465 58.690 1.00 9.37 136 GLY A C 1
ATOM 1822 O O . GLY A 1 115 ? 4.453 48.039 59.689 1.00 9.74 136 GLY A O 1
ATOM 1826 N N . ILE A 1 116 ? 3.599 47.710 57.629 1.00 8.57 137 ILE A N 1
ATOM 1827 C CA . ILE A 1 116 ? 3.835 46.259 57.595 1.00 8.66 137 ILE A CA 1
ATOM 1828 C C . ILE A 1 116 ? 5.207 45.987 57.005 1.00 9.12 137 ILE A C 1
ATOM 1829 O O . ILE A 1 116 ? 5.451 46.261 55.822 1.00 9.70 137 ILE A O 1
ATOM 1845 N N . THR A 1 117 ? 6.102 45.442 57.819 1.00 8.74 138 THR A N 1
ATOM 1846 C CA . THR A 1 117 ? 7.453 45.100 57.388 1.00 8.65 138 THR A CA 1
ATOM 1847 C C . THR A 1 117 ? 7.798 43.644 57.724 1.00 10.19 138 THR A C 1
ATOM 1848 O O . THR A 1 117 ? 8.950 43.237 57.644 1.00 11.23 138 THR A O 1
ATOM 1859 N N . THR A 1 118 ? 6.797 42.863 58.122 1.00 9.49 139 THR A N 1
ATOM 1860 C CA . THR A 1 118 ? 6.999 41.463 58.454 1.00 10.84 139 THR A CA 1
ATOM 1861 C C . THR A 1 118 ? 5.751 40.693 58.072 1.00 9.81 139 THR A C 1
ATOM 1862 O O . THR A 1 118 ? 4.652 41.237 58.127 1.00 11.24 139 THR A O 1
ATOM 1873 N N . ALA A 1 119 ? 5.906 39.419 57.729 1.00 11.36 140 ALA A N 1
ATOM 1874 C CA . ALA A 1 119 ? 4.769 38.570 57.360 1.00 10.54 140 ALA A CA 1
ATOM 1875 C C . ALA A 1 119 ? 3.744 38.508 58.479 1.00 13.20 140 ALA A C 1
ATOM 1876 O O . ALA A 1 119 ? 2.541 38.471 58.209 1.00 12.70 140 ALA A O 1
ATOM 1883 N N . LYS A 1 120 ? 4.144 38.470 59.744 1.00 11.71 141 LYS A N 1
ATOM 1884 C CA . LYS A 1 120 ? 3.123 38.334 60.774 1.00 13.96 141 LYS A CA 1
ATOM 1885 C C . LYS A 1 120 ? 2.174 39.517 60.849 1.00 12.55 141 LYS A C 1
ATOM 1886 O O . LYS A 1 120 ? 1.044 39.369 61.312 1.00 16.55 141 LYS A O 1
ATOM 1905 N N . ASP A 1 121 ? 2.578 40.681 60.360 1.00 10.46 142 ASP A N 1
ATOM 1906 C CA . ASP A 1 121 ? 1.685 41.819 60.367 1.00 10.28 142 ASP A CA 1
ATOM 1907 C C . ASP A 1 121 ? 0.736 41.827 59.160 1.00 12.37 142 ASP A C 1
ATOM 1908 O O . ASP A 1 121 ? -0.046 42.768 58.991 1.00 12.00 142 ASP A O 1
ATOM 1917 N N . MET A 1 122 ? 0.769 40.755 58.367 1.00 12.32 143 MET A N 1
ATOM 1918 C CA . MET A 1 122 ? -0.271 40.499 57.360 1.00 11.12 143 MET A CA 1
ATOM 1919 C C . MET A 1 122 ? -1.460 39.744 57.923 1.00 12.52 143 MET A C 1
ATOM 1920 O O . MET A 1 122 ? -2.366 39.358 57.168 1.00 12.55 143 MET A O 1
ATOM 1934 N N . THR A 1 123 ? -1.466 39.498 59.221 1.00 13.77 144 THR A N 1
ATOM 1935 C CA . THR A 1 123 ? -2.546 38.756 59.846 1.00 15.47 144 THR A CA 1
ATOM 1936 C C . THR A 1 123 ? -3.863 39.479 59.566 1.00 14.51 144 THR A C 1
ATOM 1937 O O . THR A 1 123 ? -4.014 40.670 59.840 1.00 15.39 144 THR A O 1
ATOM 1948 N N . GLY A 1 124 ? -4.806 38.758 58.949 1.00 15.41 145 GLY A N 1
ATOM 1949 C CA . GLY A 1 124 ? -6.104 39.333 58.640 1.00 15.32 145 GLY A CA 1
ATOM 1950 C C . GLY A 1 124 ? -6.106 40.324 57.482 1.00 16.33 145 GLY A C 1
ATOM 1951 O O . GLY A 1 124 ? -7.133 40.923 57.168 1.00 17.00 145 GLY A O 1
ATOM 1955 N N . LYS A 1 125 ? -4.954 40.508 56.836 1.00 12.82 146 LYS A N 1
ATOM 1956 C CA . LYS A 1 125 ? -4.808 41.462 55.730 1.00 10.77 146 LYS A CA 1
ATOM 1957 C C . LYS A 1 125 ? -4.917 40.731 54.382 1.00 9.12 146 LYS A C 1
ATOM 1958 O O . LYS A 1 125 ? -4.784 39.513 54.314 1.00 11.58 146 LYS A O 1
ATOM 1977 N N A THR A 1 126 ? -5.182 41.479 53.317 0.68 10.83 147 THR A N 1
ATOM 1978 N N B THR A 1 126 ? -5.205 41.472 53.313 0.32 8.35 147 THR A N 1
ATOM 1979 C CA A THR A 1 126 ? -5.430 40.932 51.989 0.68 9.53 147 THR A CA 1
ATOM 1980 C CA B THR A 1 126 ? -5.424 40.883 51.991 0.32 9.02 147 THR A CA 1
ATOM 1981 C C A THR A 1 126 ? -4.128 40.814 51.207 0.68 7.66 147 THR A C 1
ATOM 1982 C C B THR A 1 126 ? -4.158 40.815 51.149 0.32 12.33 147 THR A C 1
ATOM 1983 O O A THR A 1 126 ? -3.382 41.791 51.047 0.68 10.37 147 THR A O 1
ATOM 1984 O O B THR A 1 126 ? -3.508 41.822 50.855 0.32 7.09 147 THR A O 1
ATOM 2005 N N . LEU A 1 127 ? -3.848 39.600 50.727 1.00 9.21 148 LEU A N 1
ATOM 2006 C CA . LEU A 1 127 ? -2.679 39.315 49.904 1.00 8.17 148 LEU A CA 1
ATOM 2007 C C . LEU A 1 127 ? -3.059 39.159 48.454 1.00 9.39 148 LEU A C 1
ATOM 2008 O O . LEU A 1 127 ? -4.109 38.595 48.143 1.00 9.89 148 LEU A O 1
ATOM 2024 N N . GLY A 1 128 ? -2.206 39.666 47.561 1.00 8.20 149 GLY A N 1
ATOM 2025 C CA . GLY A 1 128 ? -2.285 39.394 46.129 1.00 7.86 149 GLY A CA 1
ATOM 2026 C C . GLY A 1 128 ? -1.082 38.604 45.633 1.00 7.08 149 GLY A C 1
ATOM 2027 O O . GLY A 1 128 ? -0.032 38.570 46.257 1.00 7.54 149 GLY A O 1
ATOM 2031 N N . ALA A 1 129 ? -1.250 37.991 44.467 1.00 7.66 150 ALA A N 1
ATOM 2032 C CA . ALA A 1 129 ? -0.209 37.179 43.821 1.00 8.07 150 ALA A CA 1
ATOM 2033 C C . ALA A 1 129 ? -0.512 37.069 42.336 1.00 7.67 150 ALA A C 1
ATOM 2034 O O . ALA A 1 129 ? -1.650 37.219 41.903 1.00 7.91 150 ALA A O 1
ATOM 2041 N N . GLN A 1 130 ? 0.534 36.775 41.566 1.00 8.11 151 GLN A N 1
ATOM 2042 C CA . GLN A 1 130 ? 0.352 36.415 40.164 1.00 7.25 151 GLN A CA 1
ATOM 2043 C C . GLN A 1 130 ? -0.063 34.962 40.074 1.00 7.65 151 GLN A C 1
ATOM 2044 O O . GLN A 1 130 ? 0.597 34.068 40.609 1.00 8.68 151 GLN A O 1
ATOM 2058 N N . ALA A 1 131 ? -1.186 34.721 39.409 1.00 8.63 152 ALA A N 1
ATOM 2059 C CA . ALA A 1 131 ? -1.828 33.415 39.425 1.00 10.53 152 ALA A CA 1
ATOM 2060 C C . ALA A 1 131 ? -0.918 32.307 38.972 1.00 9.45 152 ALA A C 1
ATOM 2061 O O . ALA A 1 131 ? -0.906 31.231 39.573 1.00 11.13 152 ALA A O 1
ATOM 2068 N N . GLY A 1 132 ? -0.159 32.559 37.911 1.00 9.13 153 GLY A N 1
ATOM 2069 C CA . GLY A 1 132 ? 0.679 31.526 37.303 1.00 12.06 153 GLY A CA 1
ATOM 2070 C C . GLY A 1 132 ? 2.100 31.487 37.839 1.00 11.19 153 GLY A C 1
ATOM 2071 O O . GLY A 1 132 ? 2.965 30.813 37.293 1.00 11.68 153 GLY A O 1
ATOM 2075 N N . SER A 1 133 ? 2.350 32.244 38.903 1.00 10.08 154 SER A N 1
ATOM 2076 C CA . SER A 1 133 ? 3.716 32.390 39.407 1.00 10.65 154 SER A CA 1
ATOM 2077 C C . SER A 1 133 ? 4.179 31.294 40.348 1.00 9.87 154 SER A C 1
ATOM 2078 O O . SER A 1 133 ? 3.395 30.641 41.039 1.00 11.17 154 SER A O 1
ATOM 2086 N N . SER A 1 134 ? 5.485 31.127 40.398 1.00 10.96 155 SER A N 1
ATOM 2087 C CA . SER A 1 134 ? 6.109 30.225 41.352 1.00 11.98 155 SER A CA 1
ATOM 2088 C C . SER A 1 134 ? 5.833 30.729 42.777 1.00 12.21 155 SER A C 1
ATOM 2089 O O . SER A 1 134 ? 5.719 29.935 43.700 1.00 13.22 155 SER A O 1
ATOM 2097 N N . GLY A 1 135 ? 5.740 32.032 42.946 1.00 11.27 156 GLY A N 1
ATOM 2098 C CA . GLY A 1 135 ? 5.408 32.593 44.250 1.00 13.41 156 GLY A CA 1
ATOM 2099 C C . GLY A 1 135 ? 4.074 32.095 44.765 1.00 12.37 156 GLY A C 1
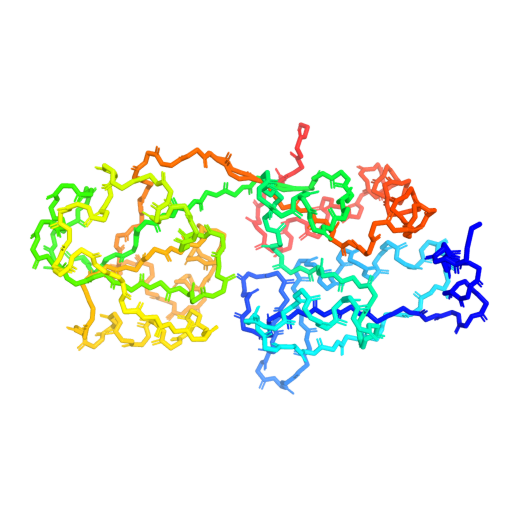ATOM 2100 O O . GLY A 1 135 ? 3.957 31.707 45.940 1.00 13.25 156 GLY A O 1
ATOM 2104 N N . TYR A 1 136 ? 3.056 32.114 43.924 1.00 11.20 157 TYR A N 1
ATOM 2105 C CA . TYR A 1 136 ? 1.761 31.612 44.349 1.00 10.58 157 TYR A CA 1
ATOM 2106 C C . TYR A 1 136 ? 1.835 30.135 44.697 1.00 11.50 157 TYR A C 1
ATOM 2107 O O . TYR A 1 136 ? 1.228 29.674 45.681 1.00 13.08 157 TYR A O 1
ATOM 2125 N N . ALA A 1 137 ? 2.579 29.363 43.915 1.00 12.37 158 ALA A N 1
ATOM 2126 C CA . ALA A 1 137 ? 2.716 27.949 44.222 1.00 12.13 158 ALA A CA 1
ATOM 2127 C C . ALA A 1 137 ? 3.372 27.750 45.601 1.00 15.19 158 ALA A C 1
ATOM 2128 O O . ALA A 1 137 ? 2.987 26.875 46.358 1.00 16.48 158 ALA A O 1
ATOM 2135 N N A ASP A 1 138 ? 4.369 28.578 45.905 0.44 16.83 159 ASP A N 1
ATOM 2136 N N B ASP A 1 138 ? 4.346 28.577 45.941 0.56 12.72 159 ASP A N 1
ATOM 2137 C CA A ASP A 1 138 ? 5.027 28.568 47.213 0.44 25.10 159 ASP A CA 1
ATOM 2138 C CA B ASP A 1 138 ? 5.019 28.444 47.228 0.56 13.39 159 ASP A CA 1
ATOM 2139 C C A ASP A 1 138 ? 4.029 28.854 48.311 0.44 18.66 159 ASP A C 1
ATOM 2140 C C B ASP A 1 138 ? 4.112 28.935 48.373 0.56 14.77 159 ASP A C 1
ATOM 2141 O O A ASP A 1 138 ? 3.974 28.145 49.317 0.44 22.54 159 ASP A O 1
ATOM 2142 O O B ASP A 1 138 ? 4.196 28.425 49.486 0.56 15.92 159 ASP A O 1
ATOM 2159 N N . PHE A 1 139 ? 3.243 29.900 48.098 1.00 14.72 160 PHE A N 1
ATOM 2160 C CA . PHE A 1 139 ? 2.229 30.336 49.067 1.00 14.17 160 PHE A CA 1
ATOM 2161 C C . PHE A 1 139 ? 1.337 29.173 49.478 1.00 15.30 160 PHE A C 1
ATOM 2162 O O . PHE A 1 139 ? 1.043 28.988 50.668 1.00 15.12 160 PHE A O 1
ATOM 2179 N N A GLU A 1 140 ? 0.923 28.367 48.509 0.46 15.93 161 GLU A N 1
ATOM 2180 N N B GLU A 1 140 ? 0.917 28.372 48.507 0.54 14.68 161 GLU A N 1
ATOM 2181 C CA A GLU A 1 140 ? 0.079 27.213 48.796 0.46 17.19 161 GLU A CA 1
ATOM 2182 C CA B GLU A 1 140 ? 0.072 27.217 48.790 0.54 16.51 161 GLU A CA 1
ATOM 2183 C C A GLU A 1 140 ? 0.857 26.077 49.450 0.46 19.19 161 GLU A C 1
ATOM 2184 C C B GLU A 1 140 ? 0.853 26.078 49.443 0.54 18.75 161 GLU A C 1
ATOM 2185 O O A GLU A 1 140 ? 0.336 25.383 50.318 0.46 20.01 161 GLU A O 1
ATOM 2186 O O B GLU A 1 140 ? 0.328 25.379 50.305 0.54 20.13 161 GLU A O 1
ATOM 2209 N N . ALA A 1 141 ? 2.101 25.881 49.025 1.00 18.12 162 ALA A N 1
ATOM 2210 C CA . ALA A 1 141 ? 2.903 24.750 49.507 1.00 21.57 162 ALA A CA 1
ATOM 2211 C C . ALA A 1 141 ? 3.523 24.955 50.890 1.00 21.26 162 ALA A C 1
ATOM 2212 O O . ALA A 1 141 ? 3.888 23.974 51.554 1.00 26.30 162 ALA A O 1
ATOM 2219 N N . ASN A 1 142 ? 3.642 26.207 51.319 1.00 22.19 163 ASN A N 1
ATOM 2220 C CA . ASN A 1 142 ? 4.226 26.539 52.621 1.00 24.47 163 ASN A CA 1
ATOM 2221 C C . ASN A 1 142 ? 3.255 27.373 53.422 1.00 18.64 163 ASN A C 1
ATOM 2222 O O . ASN A 1 142 ? 3.499 28.551 53.687 1.00 19.08 163 ASN A O 1
ATOM 2233 N N . PRO A 1 143 ? 2.125 26.764 53.805 1.00 20.14 164 PRO A N 1
ATOM 2234 C CA . PRO A 1 143 ? 1.044 27.602 54.333 1.00 19.16 164 PRO A CA 1
ATOM 2235 C C . PRO A 1 143 ? 1.354 28.314 55.643 1.00 19.03 164 PRO A C 1
ATOM 2236 O O . PRO A 1 143 ? 0.673 29.282 55.952 1.00 18.63 164 PRO A O 1
ATOM 2247 N N . GLU A 1 144 ? 2.357 27.857 56.390 1.00 21.82 165 GLU A N 1
ATOM 2248 C CA . GLU A 1 144 ? 2.713 28.508 57.643 1.00 21.04 165 GLU A CA 1
ATOM 2249 C C . GLU A 1 144 ? 3.276 29.914 57.458 1.00 27.18 165 GLU A C 1
ATOM 2250 O O . GLU A 1 144 ? 3.236 30.722 58.385 1.00 27.36 165 GLU A O 1
ATOM 2262 N N . ILE A 1 145 ? 3.854 30.185 56.292 1.00 18.37 166 ILE A N 1
ATOM 2263 C CA . ILE A 1 145 ? 4.461 31.481 56.040 1.00 21.77 166 ILE A CA 1
ATOM 2264 C C . ILE A 1 145 ? 3.468 32.634 55.903 1.00 22.96 166 ILE A C 1
ATOM 2265 O O . ILE A 1 145 ? 3.574 33.634 56.579 1.00 23.34 166 ILE A O 1
ATOM 2281 N N . LEU A 1 146 ? 2.476 32.471 55.036 1.00 16.72 167 LEU A N 1
ATOM 2282 C CA . LEU A 1 146 ? 1.443 33.478 54.851 1.00 15.78 167 LEU A CA 1
ATOM 2283 C C . LEU A 1 146 ? 0.042 32.905 54.782 1.00 13.60 167 LEU A C 1
ATOM 2284 O O . LEU A 1 146 ? -0.876 33.537 55.240 1.00 14.50 167 LEU A O 1
ATOM 2300 N N A LYS A 1 147 ? -0.253 31.850 54.127 0.63 14.01 168 LYS A N 1
ATOM 2301 N N B LYS A 1 147 ? -0.202 31.845 54.107 0.37 13.87 168 LYS A N 1
ATOM 2302 C CA A LYS A 1 147 ? -1.598 31.429 53.859 0.63 14.56 168 LYS A CA 1
ATOM 2303 C CA B LYS A 1 147 ? -1.548 31.359 53.829 0.37 12.86 168 LYS A CA 1
ATOM 2304 C C A LYS A 1 147 ? -2.413 31.266 55.116 0.63 17.38 168 LYS A C 1
ATOM 2305 C C B LYS A 1 147 ? -2.389 31.261 55.092 0.37 13.85 168 LYS A C 1
ATOM 2306 O O A LYS A 1 147 ? -3.547 31.657 55.147 0.63 16.16 168 LYS A O 1
ATOM 2307 O O B LYS A 1 147 ? -3.536 31.692 55.107 0.37 15.73 168 LYS A O 1
ATOM 2344 N N . ASN A 1 148 ? -1.915 30.764 56.090 1.00 14.52 169 ASN A N 1
ATOM 2345 C CA . ASN A 1 148 ? -2.611 30.495 57.343 1.00 15.10 169 ASN A CA 1
ATOM 2346 C C . ASN A 1 148 ? -3.054 31.754 58.060 1.00 18.52 169 ASN A C 1
ATOM 2347 O O . ASN A 1 148 ? -4.026 31.733 58.783 1.00 23.75 169 ASN A O 1
ATOM 2358 N N . ILE A 1 149 ? -2.325 32.842 57.880 1.00 15.91 170 ILE A N 1
ATOM 2359 C CA . ILE A 1 149 ? -2.651 34.079 58.575 1.00 20.86 170 ILE A CA 1
ATOM 2360 C C . ILE A 1 149 ? -3.316 35.210 57.798 1.00 14.04 170 ILE A C 1
ATOM 2361 O O . ILE A 1 149 ? -3.939 36.051 58.382 1.00 16.66 170 ILE A O 1
ATOM 2377 N N . VAL A 1 150 ? -3.200 35.215 56.479 1.00 14.07 171 VAL A N 1
ATOM 2378 C CA . VAL A 1 150 ? -3.820 36.272 55.695 1.00 14.12 171 VAL A CA 1
ATOM 2379 C C . VAL A 1 150 ? -5.332 36.112 55.624 1.00 12.39 171 VAL A C 1
ATOM 2380 O O . VAL A 1 150 ? -5.843 35.038 55.846 1.00 15.01 171 VAL A O 1
ATOM 2393 N N . ALA A 1 151 ? -6.032 37.192 55.325 1.00 13.49 172 ALA A N 1
ATOM 2394 C CA . ALA A 1 151 ? -7.486 37.148 55.224 1.00 12.83 172 ALA A CA 1
ATOM 2395 C C . ALA A 1 151 ? -7.929 36.037 54.278 1.00 13.59 172 ALA A C 1
ATOM 2396 O O . ALA A 1 151 ? -7.382 35.887 53.178 1.00 14.11 172 ALA A O 1
ATOM 2403 N N . ASN A 1 152 ? -8.911 35.255 54.723 1.00 15.12 173 ASN A N 1
ATOM 2404 C CA . ASN A 1 152 ? -9.513 34.170 53.942 1.00 15.50 173 ASN A CA 1
ATOM 2405 C C . ASN A 1 152 ? -8.586 33.013 53.547 1.00 14.75 173 ASN A C 1
ATOM 2406 O O . ASN A 1 152 ? -8.996 32.113 52.816 1.00 15.19 173 ASN A O 1
ATOM 2417 N N . LYS A 1 153 ? -7.364 33.005 54.067 1.00 13.98 174 LYS A N 1
ATOM 2418 C CA . LYS A 1 153 ? -6.390 31.979 53.722 1.00 13.69 174 LYS A CA 1
ATOM 2419 C C . LYS A 1 153 ? -6.278 31.823 52.210 1.00 12.84 174 LYS A C 1
ATOM 2420 O O . LYS A 1 153 ? -6.171 30.724 51.677 1.00 15.17 174 LYS A O 1
ATOM 2439 N N . GLU A 1 154 ? -6.269 32.954 51.523 1.00 11.81 175 GLU A N 1
ATOM 2440 C CA . GLU A 1 154 ? -6.266 33.011 50.065 1.00 13.01 175 GLU A CA 1
ATOM 2441 C C . GLU A 1 154 ? -5.404 34.153 49.583 1.00 11.67 175 GLU A C 1
ATOM 2442 O O . GLU A 1 154 ? -5.067 35.046 50.360 1.00 13.12 175 GLU A O 1
ATOM 2454 N N . ALA A 1 155 ? -5.035 34.142 48.310 1.00 11.81 176 ALA A N 1
ATOM 2455 C CA . ALA A 1 155 ? -4.491 35.312 47.644 1.00 10.45 176 ALA A CA 1
ATOM 2456 C C . ALA A 1 155 ? -5.420 35.717 46.521 1.00 9.44 176 ALA A C 1
ATOM 2457 O O . ALA A 1 155 ? -5.890 34.866 45.751 1.00 10.95 176 ALA A O 1
ATOM 2464 N N A ASN A 1 156 ? -5.668 37.007 46.394 0.42 7.92 177 ASN A N 1
ATOM 2465 N N B ASN A 1 156 ? -5.693 37.016 46.419 0.58 10.77 177 ASN A N 1
ATOM 2466 C CA A ASN A 1 156 ? -6.348 37.525 45.233 0.42 10.06 177 ASN A CA 1
ATOM 2467 C CA B ASN A 1 156 ? -6.244 37.611 45.212 0.58 11.34 177 ASN A CA 1
ATOM 2468 C C A ASN A 1 156 ? -5.389 37.401 44.060 0.42 10.94 177 ASN A C 1
ATOM 2469 C C B ASN A 1 156 ? -5.288 37.258 44.085 0.58 6.68 177 ASN A C 1
ATOM 2470 O O A ASN A 1 156 ? -4.224 37.799 44.154 0.42 8.46 177 ASN A O 1
ATOM 2471 O O B ASN A 1 156 ? -4.069 37.366 44.247 0.58 8.94 177 ASN A O 1
ATOM 2492 N N A GLN A 1 157 ? -5.869 36.816 42.968 0.42 18.37 178 GLN A N 1
ATOM 2493 N N B GLN A 1 157 ? -5.821 36.833 42.946 0.58 7.00 178 GLN A N 1
ATOM 2494 C CA A GLN A 1 157 ? -5.009 36.445 41.854 0.42 8.94 178 GLN A CA 1
ATOM 2495 C CA B GLN A 1 157 ? -5.000 36.409 41.821 0.58 8.05 178 GLN A CA 1
ATOM 2496 C C A GLN A 1 157 ? -5.103 37.410 40.680 0.42 6.98 178 GLN A C 1
ATOM 2497 C C B GLN A 1 157 ? -5.128 37.319 40.606 0.58 9.83 178 GLN A C 1
ATOM 2498 O O A GLN A 1 157 ? -6.147 38.011 40.419 0.42 12.64 178 GLN A O 1
ATOM 2499 O O B GLN A 1 157 ? -6.204 37.808 40.260 0.58 7.36 178 GLN A O 1
ATOM 2526 N N . TYR A 1 158 ? -3.983 37.539 39.979 1.00 8.05 179 TYR A N 1
ATOM 2527 C CA . TYR A 1 158 ? -3.822 38.459 38.859 1.00 7.80 179 TYR A CA 1
ATOM 2528 C C . TYR A 1 158 ? -3.025 37.792 37.749 1.00 8.02 179 TYR A C 1
ATOM 2529 O O . TYR A 1 158 ? -2.064 37.033 38.008 1.00 8.54 179 TYR A O 1
ATOM 2548 N N A GLN A 1 159 ? -3.378 38.078 36.509 0.65 7.76 180 GLN A N 1
ATOM 2549 N N B GLN A 1 159 ? -3.380 38.093 36.509 0.35 7.74 180 GLN A N 1
ATOM 2550 C CA A GLN A 1 159 ? -2.609 37.566 35.380 0.65 8.08 180 GLN A CA 1
ATOM 2551 C CA B GLN A 1 159 ? -2.634 37.581 35.363 0.35 8.09 180 GLN A CA 1
ATOM 2552 C C A GLN A 1 159 ? -1.195 38.142 35.359 0.65 8.11 180 GLN A C 1
ATOM 2553 C C B GLN A 1 159 ? -1.215 38.159 35.295 0.35 9.74 180 GLN A C 1
ATOM 2554 O O A GLN A 1 159 ? -0.231 37.421 35.071 0.65 7.98 180 GLN A O 1
ATOM 2555 O O B GLN A 1 159 ? -0.272 37.460 34.910 0.35 14.18 180 GLN A O 1
ATOM 2582 N N . THR A 1 160 ? -1.081 39.428 35.664 1.00 7.60 181 THR A N 1
ATOM 2583 C CA . THR A 1 160 ? 0.195 40.165 35.616 1.00 8.47 181 THR A CA 1
ATOM 2584 C C . THR A 1 160 ? 0.460 40.867 36.935 1.00 8.47 181 THR A C 1
ATOM 2585 O O . THR A 1 160 ? -0.459 41.285 37.659 1.00 8.54 181 THR A O 1
ATOM 2596 N N . PHE A 1 161 ? 1.737 41.051 37.249 1.00 8.40 182 PHE A N 1
ATOM 2597 C CA . PHE A 1 161 ? 2.105 41.833 38.416 1.00 7.82 182 PHE A CA 1
ATOM 2598 C C . PHE A 1 161 ? 1.726 43.309 38.276 1.00 7.50 182 PHE A C 1
ATOM 2599 O O . PHE A 1 161 ? 1.470 43.974 39.298 1.00 9.10 182 PHE A O 1
ATOM 2616 N N A ASN A 1 162 ? 1.685 43.839 37.061 0.72 6.83 183 ASN A N 1
ATOM 2617 N N B ASN A 1 162 ? 1.701 43.829 37.052 0.28 10.30 183 ASN A N 1
ATOM 2618 C CA A ASN A 1 162 ? 1.370 45.254 36.903 0.72 7.77 183 ASN A CA 1
ATOM 2619 C CA B ASN A 1 162 ? 1.390 45.241 36.856 0.28 7.08 183 ASN A CA 1
ATOM 2620 C C A ASN A 1 162 ? -0.011 45.568 37.438 0.72 8.41 183 ASN A C 1
ATOM 2621 C C B ASN A 1 162 ? 0.000 45.583 37.388 0.28 8.61 183 ASN A C 1
ATOM 2622 O O A ASN A 1 162 ? -0.220 46.572 38.124 0.72 8.96 183 ASN A O 1
ATOM 2623 O O B ASN A 1 162 ? -0.189 46.619 38.027 0.28 10.91 183 ASN A O 1
ATOM 2644 N N . GLU A 1 163 ? -0.974 44.714 37.133 1.00 7.66 184 GLU A N 1
ATOM 2645 C CA . GLU A 1 163 ? -2.313 44.905 37.662 1.00 7.33 184 GLU A CA 1
ATOM 2646 C C . GLU A 1 163 ? -2.329 44.758 39.165 1.00 7.37 184 GLU A C 1
ATOM 2647 O O . GLU A 1 163 ? -2.983 45.527 39.863 1.00 8.43 184 GLU A O 1
ATOM 2659 N N . ALA A 1 164 ? -1.639 43.740 39.676 1.00 7.53 185 ALA A N 1
ATOM 2660 C CA . ALA A 1 164 ? -1.575 43.530 41.115 1.00 7.49 185 ALA A CA 1
ATOM 2661 C C . ALA A 1 164 ? -1.013 44.773 41.822 1.00 7.31 185 ALA A C 1
ATOM 2662 O O . ALA A 1 164 ? -1.470 45.165 42.900 1.00 7.67 185 ALA A O 1
ATOM 2669 N N . LEU A 1 165 ? -0.012 45.393 41.208 1.00 7.12 186 LEU A N 1
ATOM 2670 C CA . LEU A 1 165 ? 0.617 46.579 41.772 1.00 7.19 186 LEU A CA 1
ATOM 2671 C C . LEU A 1 165 ? -0.312 47.802 41.739 1.00 6.95 186 LEU A C 1
ATOM 2672 O O . LEU A 1 165 ? -0.310 48.584 42.688 1.00 8.45 186 LEU A O 1
ATOM 2688 N N . ILE A 1 166 ? -1.115 47.965 40.691 1.00 7.16 187 ILE A N 1
ATOM 2689 C CA . ILE A 1 166 ? -2.133 49.001 40.696 1.00 8.20 187 ILE A CA 1
ATOM 2690 C C . ILE A 1 166 ? -3.132 48.742 41.827 1.00 7.43 187 ILE A C 1
ATOM 2691 O O . ILE A 1 166 ? -3.583 49.671 42.513 1.00 8.13 187 ILE A O 1
ATOM 2707 N N . ASP A 1 167 ? -3.467 47.486 42.059 1.00 7.64 188 ASP A N 1
ATOM 2708 C CA . ASP A 1 167 ? -4.390 47.180 43.141 1.00 7.19 188 ASP A CA 1
ATOM 2709 C C . ASP A 1 167 ? -3.756 47.479 44.513 1.00 6.99 188 ASP A C 1
ATOM 2710 O O . ASP A 1 167 ? -4.438 48.000 45.401 1.00 7.67 188 ASP A O 1
ATOM 2719 N N . LEU A 1 168 ? -2.481 47.164 44.691 1.00 7.20 189 LEU A N 1
ATOM 2720 C CA . LEU A 1 168 ? -1.762 47.519 45.919 1.00 6.85 189 LEU A CA 1
ATOM 2721 C C . LEU A 1 168 ? -1.750 49.040 46.117 1.00 7.48 189 LEU A C 1
ATOM 2722 O O . LEU A 1 168 ? -2.019 49.532 47.224 1.00 7.91 189 LEU A O 1
ATOM 2738 N N . LYS A 1 169 ? -1.433 49.781 45.055 1.00 7.67 190 LYS A N 1
ATOM 2739 C CA . LYS A 1 169 ? -1.405 51.252 45.092 1.00 8.43 190 LYS A CA 1
ATOM 2740 C C . LYS A 1 169 ? -2.745 51.839 45.535 1.00 8.96 190 LYS A C 1
ATOM 2741 O O . LYS A 1 169 ? -2.788 52.889 46.165 1.00 9.81 190 LYS A O 1
ATOM 2760 N N . ASN A 1 170 ? -3.831 51.139 45.178 1.00 8.72 191 ASN A N 1
ATOM 2761 C CA . ASN A 1 170 ? -5.190 51.580 45.471 1.00 9.35 191 ASN A CA 1
ATOM 2762 C C . ASN A 1 170 ? -5.831 50.936 46.698 1.00 9.31 191 ASN A C 1
ATOM 2763 O O . ASN A 1 170 ? -7.033 51.055 46.890 1.00 10.33 191 ASN A O 1
ATOM 2774 N N . ASP A 1 171 ? -5.021 50.279 47.526 1.00 8.92 192 ASP A N 1
ATOM 2775 C CA . ASP A 1 171 ? -5.468 49.704 48.802 1.00 9.50 192 ASP A CA 1
ATOM 2776 C C . ASP A 1 171 ? -6.441 48.537 48.622 1.00 9.23 192 ASP A C 1
ATOM 2777 O O . ASP A 1 171 ? -7.099 48.132 49.578 1.00 11.76 192 ASP A O 1
ATOM 2786 N N . ARG A 1 172 ? -6.496 47.960 47.433 1.00 8.60 193 ARG A N 1
ATOM 2787 C CA . ARG A 1 172 ? -7.402 46.847 47.192 1.00 9.02 193 ARG A CA 1
ATOM 2788 C C . ARG A 1 172 ? -6.809 45.553 47.734 1.00 9.48 193 ARG A C 1
ATOM 2789 O O . ARG A 1 172 ? -7.547 44.623 48.088 1.00 11.57 193 ARG A O 1
ATOM 2810 N N . ILE A 1 173 ? -5.485 45.485 47.782 1.00 8.96 194 ILE A N 1
ATOM 2811 C CA . ILE A 1 173 ? -4.741 44.457 48.514 1.00 10.10 194 ILE A CA 1
ATOM 2812 C C . ILE A 1 173 ? -3.795 45.186 49.453 1.00 9.03 194 ILE A C 1
ATOM 2813 O O . ILE A 1 173 ? -3.451 46.352 49.212 1.00 8.83 194 ILE A O 1
ATOM 2829 N N . ASP A 1 174 ? -3.383 44.526 50.525 1.00 8.10 195 ASP A N 1
ATOM 2830 C CA . ASP A 1 174 ? -2.465 45.100 51.509 1.00 8.54 195 ASP A CA 1
ATOM 2831 C C . ASP A 1 174 ? -1.009 44.707 51.285 1.00 7.55 195 ASP A C 1
ATOM 2832 O O . ASP A 1 174 ? -0.101 45.422 51.706 1.00 9.15 195 ASP A O 1
ATOM 2841 N N . GLY A 1 175 ? -0.805 43.547 50.664 1.00 8.32 196 GLY A N 1
ATOM 2842 C CA . GLY A 1 175 ? 0.534 43.064 50.370 1.00 8.65 196 GLY A CA 1
ATOM 2843 C C . GLY A 1 175 ? 0.493 42.271 49.084 1.00 7.73 196 GLY A C 1
ATOM 2844 O O . GLY A 1 175 ? -0.505 41.668 48.750 1.00 8.51 196 GLY A O 1
ATOM 2848 N N . LEU A 1 176 ? 1.617 42.253 48.402 1.00 8.16 197 LEU A N 1
ATOM 2849 C CA . LEU A 1 176 ? 1.781 41.533 47.145 1.00 7.79 197 LEU A CA 1
ATOM 2850 C C . LEU A 1 176 ? 3.016 40.641 47.227 1.00 7.43 197 LEU A C 1
ATOM 2851 O O . LEU A 1 176 ? 4.110 41.120 47.527 1.00 7.97 197 LEU A O 1
ATOM 2867 N N . LEU A 1 177 ? 2.810 39.352 46.973 1.00 7.65 198 LEU A N 1
ATOM 2868 C CA . LEU A 1 177 ? 3.912 38.394 46.886 1.00 8.15 198 LEU A CA 1
ATOM 2869 C C . LEU A 1 177 ? 4.462 38.416 45.466 1.00 8.41 198 LEU A C 1
ATOM 2870 O O . LEU A 1 177 ? 3.722 38.140 44.520 1.00 9.70 198 LEU A O 1
ATOM 2886 N N . ILE A 1 178 ? 5.728 38.737 45.307 1.00 8.17 199 ILE A N 1
ATOM 2887 C CA . ILE A 1 178 ? 6.295 39.062 44.001 1.00 8.40 199 ILE A CA 1
ATOM 2888 C C . ILE A 1 178 ? 7.802 38.820 43.970 1.00 8.32 199 ILE A C 1
ATOM 2889 O O . ILE A 1 178 ? 8.481 38.875 44.993 1.00 9.15 199 ILE A O 1
ATOM 2905 N N . ASP A 1 179 ? 8.347 38.544 42.795 1.00 8.20 200 ASP A N 1
ATOM 2906 C CA . ASP A 1 179 ? 9.779 38.410 42.621 1.00 7.43 200 ASP A CA 1
ATOM 2907 C C . ASP A 1 179 ? 10.523 39.686 42.985 1.00 7.82 200 ASP A C 1
ATOM 2908 O O . ASP A 1 179 ? 10.159 40.772 42.547 1.00 8.29 200 ASP A O 1
ATOM 2917 N N . ARG A 1 180 ? 11.608 39.557 43.747 1.00 9.38 201 ARG A N 1
ATOM 2918 C CA . ARG A 1 180 ? 12.408 40.707 44.138 1.00 9.12 201 ARG A CA 1
ATOM 2919 C C . ARG A 1 180 ? 12.977 41.435 42.928 1.00 10.21 201 ARG A C 1
ATOM 2920 O O . ARG A 1 180 ? 13.018 42.650 42.904 1.00 10.66 201 ARG A O 1
ATOM 2941 N N A VAL A 1 181 ? 13.424 40.714 41.899 0.61 9.75 202 VAL A N 1
ATOM 2942 N N B VAL A 1 181 ? 13.398 40.666 41.934 0.39 12.57 202 VAL A N 1
ATOM 2943 C CA A VAL A 1 181 ? 14.010 41.410 40.752 0.61 14.20 202 VAL A CA 1
ATOM 2944 C CA B VAL A 1 181 ? 13.992 41.214 40.729 0.39 8.63 202 VAL A CA 1
ATOM 2945 C C A VAL A 1 181 ? 12.994 42.315 40.092 0.61 7.01 202 VAL A C 1
ATOM 2946 C C B VAL A 1 181 ? 13.039 42.198 40.035 0.39 17.79 202 VAL A C 1
ATOM 2947 O O A VAL A 1 181 ? 13.314 43.404 39.646 0.61 7.15 202 VAL A O 1
ATOM 2948 O O B VAL A 1 181 ? 13.466 43.234 39.526 0.39 29.59 202 VAL A O 1
ATOM 2973 N N . TYR A 1 182 ? 11.752 41.864 40.030 1.00 9.18 203 TYR A N 1
ATOM 2974 C CA . TYR A 1 182 ? 10.719 42.708 39.450 1.00 10.03 203 TYR A CA 1
ATOM 2975 C C . TYR A 1 182 ? 10.453 43.918 40.338 1.00 9.88 203 TYR A C 1
ATOM 2976 O O . TYR A 1 182 ? 10.456 45.055 39.872 1.00 10.00 203 TYR A O 1
ATOM 2994 N N . ALA A 1 183 ? 10.206 43.673 41.622 1.00 8.97 204 ALA A N 1
ATOM 2995 C CA . ALA A 1 183 ? 9.869 44.761 42.527 1.00 10.25 204 ALA A CA 1
ATOM 2996 C C . ALA A 1 183 ? 10.933 45.837 42.515 1.00 10.67 204 ALA A C 1
ATOM 2997 O O . ALA A 1 183 ? 10.599 47.032 42.401 1.00 12.62 204 ALA A O 1
ATOM 3004 N N . ASN A 1 184 ? 12.201 45.451 42.617 1.00 10.21 205 ASN A N 1
ATOM 3005 C CA . ASN A 1 184 ? 13.301 46.432 42.661 1.00 13.52 205 ASN A CA 1
ATOM 3006 C C . ASN A 1 184 ? 13.317 47.284 41.393 1.00 12.70 205 ASN A C 1
ATOM 3007 O O . ASN A 1 184 ? 13.405 48.513 41.451 1.00 16.59 205 ASN A O 1
ATOM 3018 N N . TYR A 1 185 ? 13.228 46.650 40.229 1.00 10.39 206 TYR A N 1
ATOM 3019 C CA . TYR A 1 185 ? 13.307 47.392 38.983 1.00 12.11 206 TYR A CA 1
ATOM 3020 C C . TYR A 1 185 ? 12.074 48.279 38.778 1.00 11.55 206 TYR A C 1
ATOM 3021 O O . TYR A 1 185 ? 12.188 49.461 38.425 1.00 11.57 206 TYR A O 1
ATOM 3039 N N . TYR A 1 186 ? 10.902 47.692 38.973 1.00 9.93 207 TYR A N 1
ATOM 3040 C CA . TYR A 1 186 ? 9.651 48.414 38.774 1.00 10.81 207 TYR A CA 1
ATOM 3041 C C . TYR A 1 186 ? 9.577 49.650 39.654 1.00 10.11 207 TYR A C 1
ATOM 3042 O O . TYR A 1 186 ? 9.247 50.747 39.192 1.00 11.50 207 TYR A O 1
ATOM 3060 N N . LEU A 1 187 ? 9.860 49.474 40.935 1.00 10.72 208 LEU A N 1
ATOM 3061 C CA . LEU A 1 187 ? 9.660 50.595 41.858 1.00 12.56 208 LEU A CA 1
ATOM 3062 C C . LEU A 1 187 ? 10.626 51.722 41.546 1.00 12.23 208 LEU A C 1
ATOM 3063 O O . LEU A 1 187 ? 10.252 52.912 41.607 1.00 13.89 208 LEU A O 1
ATOM 3079 N N . GLU A 1 188 ? 11.851 51.384 41.181 1.00 12.99 209 GLU A N 1
ATOM 3080 C CA . GLU A 1 188 ? 12.819 52.406 40.800 1.00 14.38 209 GLU A CA 1
ATOM 3081 C C . GLU A 1 188 ? 12.409 53.099 39.497 1.00 15.77 209 GLU A C 1
ATOM 3082 O O . GLU A 1 188 ? 12.474 54.325 39.390 1.00 17.41 209 GLU A O 1
ATOM 3094 N N . ALA A 1 189 ? 11.961 52.322 38.518 1.00 13.76 210 ALA A N 1
ATOM 3095 C CA . ALA A 1 189 ? 11.588 52.877 37.222 1.00 14.98 210 ALA A CA 1
ATOM 3096 C C . ALA A 1 189 ? 10.408 53.827 37.334 1.00 16.36 210 ALA A C 1
ATOM 3097 O O . ALA A 1 189 ? 10.334 54.821 36.622 1.00 18.46 210 ALA A O 1
ATOM 3104 N N A GLU A 1 190 ? 9.494 53.525 38.248 0.60 13.37 211 GLU A N 1
ATOM 3105 N N B GLU A 1 190 ? 9.495 53.519 38.252 0.40 16.28 211 GLU A N 1
ATOM 3106 C CA A GLU A 1 190 ? 8.301 54.332 38.432 0.60 16.09 211 GLU A CA 1
ATOM 3107 C CA B GLU A 1 190 ? 8.292 54.318 38.476 0.40 14.13 211 GLU A CA 1
ATOM 3108 C C A GLU A 1 190 ? 8.506 55.443 39.477 0.60 19.28 211 GLU A C 1
ATOM 3109 C C B GLU A 1 190 ? 8.563 55.524 39.382 0.40 13.66 211 GLU A C 1
ATOM 3110 O O A GLU A 1 190 ? 7.593 56.222 39.743 0.60 16.91 211 GLU A O 1
ATOM 3111 O O B GLU A 1 190 ? 7.777 56.472 39.432 0.40 22.17 211 GLU A O 1
ATOM 3134 N N . GLY A 1 191 ? 9.695 55.499 40.081 1.00 14.06 212 GLY A N 1
ATOM 3135 C CA . GLY A 1 191 ? 10.059 56.586 40.980 1.00 15.63 212 GLY A CA 1
ATOM 3136 C C . GLY A 1 191 ? 9.455 56.487 42.367 1.00 15.27 212 GLY A C 1
ATOM 3137 O O . GLY A 1 191 ? 9.440 57.490 43.109 1.00 16.10 212 GLY A O 1
ATOM 3141 N N . VAL A 1 192 ? 8.997 55.295 42.745 1.00 12.57 213 VAL A N 1
ATOM 3142 C CA . VAL A 1 192 ? 8.245 55.117 43.983 1.00 11.77 213 VAL A CA 1
ATOM 3143 C C . VAL A 1 192 ? 8.839 54.096 44.951 1.00 9.62 213 VAL A C 1
ATOM 3144 O O . VAL A 1 192 ? 8.136 53.598 45.828 1.00 10.39 213 VAL A O 1
ATOM 3157 N N A LEU A 1 193 ? 10.132 53.818 44.861 0.40 22.53 214 LEU A N 1
ATOM 3158 N N B LEU A 1 193 ? 10.127 53.791 44.805 0.60 9.34 214 LEU A N 1
ATOM 3159 C CA A LEU A 1 193 ? 10.754 52.904 45.821 0.40 8.85 214 LEU A CA 1
ATOM 3160 C CA B LEU A 1 193 ? 10.819 52.950 45.788 0.60 16.94 214 LEU A CA 1
ATOM 3161 C C A LEU A 1 193 ? 10.574 53.370 47.264 0.40 11.05 214 LEU A C 1
ATOM 3162 C C B LEU A 1 193 ? 10.465 53.372 47.212 0.60 9.62 214 LEU A C 1
ATOM 3163 O O A LEU A 1 193 ? 10.515 52.564 48.197 0.40 10.04 214 LEU A O 1
ATOM 3164 O O B LEU A 1 193 ? 10.111 52.537 48.057 0.60 9.94 214 LEU A O 1
ATOM 3195 N N . ASN A 1 194 ? 10.509 54.674 47.463 1.00 9.35 215 ASN A N 1
ATOM 3196 C CA . ASN A 1 194 ? 10.351 55.204 48.802 1.00 9.46 215 ASN A CA 1
ATOM 3197 C C . ASN A 1 194 ? 8.893 55.318 49.264 1.00 8.86 215 ASN A C 1
ATOM 3198 O O . ASN A 1 194 ? 8.622 55.892 50.310 1.00 10.15 215 ASN A O 1
ATOM 3209 N N . ASP A 1 195 ? 7.961 54.744 48.496 1.00 8.61 216 ASP A N 1
ATOM 3210 C CA . ASP A 1 195 ? 6.566 54.631 48.916 1.00 8.57 216 ASP A CA 1
ATOM 3211 C C . ASP A 1 195 ? 6.227 53.220 49.391 1.00 8.32 216 ASP A C 1
ATOM 3212 O O . ASP A 1 195 ? 5.124 52.990 49.889 1.00 9.10 216 ASP A O 1
ATOM 3221 N N . TYR A 1 196 ? 7.145 52.260 49.255 1.00 7.55 217 TYR A N 1
ATOM 3222 C CA . TYR A 1 196 ? 6.838 50.839 49.525 1.00 7.43 217 TYR A CA 1
ATOM 3223 C C . TYR A 1 196 ? 7.924 50.170 50.355 1.00 8.44 217 TYR A C 1
ATOM 3224 O O . TYR A 1 196 ? 9.084 50.558 50.315 1.00 10.20 217 TYR A O 1
ATOM 3242 N N . ASN A 1 197 ? 7.512 49.161 51.118 1.00 8.62 218 ASN A N 1
ATOM 3243 C CA . ASN A 1 197 ? 8.422 48.230 51.778 1.00 8.14 218 ASN A CA 1
ATOM 3244 C C . ASN A 1 197 ? 8.545 46.973 50.942 1.00 8.50 218 ASN A C 1
ATOM 3245 O O . ASN A 1 197 ? 7.544 46.508 50.399 1.00 9.47 218 ASN A O 1
ATOM 3256 N N . VAL A 1 198 ? 9.747 46.439 50.842 1.00 8.99 219 VAL A N 1
ATOM 3257 C CA . VAL A 1 198 ? 10.034 45.236 50.066 1.00 9.26 219 VAL A CA 1
ATOM 3258 C C . VAL A 1 198 ? 10.866 44.339 50.954 1.00 8.42 219 VAL A C 1
ATOM 3259 O O . VAL A 1 198 ? 11.960 44.729 51.371 1.00 10.22 219 VAL A O 1
ATOM 3272 N N . PHE A 1 199 ? 10.366 43.150 51.290 1.00 7.80 220 PHE A N 1
ATOM 3273 C CA . PHE A 1 199 ? 11.076 42.314 52.245 1.00 8.53 220 PHE A CA 1
ATOM 3274 C C . PHE A 1 199 ? 10.795 40.835 52.049 1.00 9.78 220 PHE A C 1
ATOM 3275 O O . PHE A 1 199 ? 9.702 40.434 51.666 1.00 8.64 220 PHE A O 1
ATOM 3292 N N . THR A 1 200 ? 11.799 40.009 52.315 1.00 11.77 221 THR A N 1
ATOM 3293 C CA . THR A 1 200 ? 11.608 38.563 52.251 1.00 10.93 221 THR A CA 1
ATOM 3294 C C . THR A 1 200 ? 10.829 38.099 53.478 1.00 11.91 221 THR A C 1
ATOM 3295 O O . THR A 1 200 ? 10.756 38.762 54.494 1.00 14.61 221 THR A O 1
ATOM 3306 N N . VAL A 1 201 ? 10.235 36.910 53.355 1.00 11.22 222 VAL A N 1
ATOM 3307 C CA . VAL A 1 201 ? 9.343 36.361 54.362 1.00 12.66 222 VAL A CA 1
ATOM 3308 C C . VAL A 1 201 ? 9.661 34.901 54.664 1.00 14.05 222 VAL A C 1
ATOM 3309 O O . VAL A 1 201 ? 8.836 34.151 55.187 1.00 16.84 222 VAL A O 1
ATOM 3322 N N . GLY A 1 202 ? 10.883 34.492 54.369 1.00 14.07 223 GLY A N 1
ATOM 3323 C CA . GLY A 1 202 ? 11.370 33.194 54.788 1.00 16.58 223 GLY A CA 1
ATOM 3324 C C . GLY A 1 202 ? 11.127 32.076 53.799 1.00 20.14 223 GLY A C 1
ATOM 3325 O O . GLY A 1 202 ? 11.286 30.902 54.159 1.00 22.31 223 GLY A O 1
ATOM 3329 N N . LEU A 1 203 ? 10.742 32.397 52.569 1.00 16.03 224 LEU A N 1
ATOM 3330 C CA . LEU A 1 203 ? 10.683 31.384 51.518 1.00 19.61 224 LEU A CA 1
ATOM 3331 C C . LEU A 1 203 ? 12.100 31.087 51.076 1.00 17.95 224 LEU A C 1
ATOM 3332 O O . LEU A 1 203 ? 12.998 31.900 51.250 1.00 26.44 224 LEU A O 1
ATOM 3348 N N . GLU A 1 204 ? 12.338 29.887 50.561 1.00 27.95 225 GLU A N 1
ATOM 3349 C CA . GLU A 1 204 ? 13.691 29.585 50.134 1.00 63.83 225 GLU A CA 1
ATOM 3350 C C . GLU A 1 204 ? 14.003 30.316 48.835 1.00 23.82 225 GLU A C 1
ATOM 3351 O O . GLU A 1 204 ? 13.122 30.570 48.018 1.00 33.48 225 GLU A O 1
ATOM 3363 N N A THR A 1 205 ? 15.264 30.740 48.767 0.42 37.26 226 THR A N 1
ATOM 3364 N N B THR A 1 205 ? 15.266 30.637 48.627 0.58 37.65 226 THR A N 1
ATOM 3365 C CA A THR A 1 205 ? 15.836 31.418 47.623 0.42 33.00 226 THR A CA 1
ATOM 3366 C CA B THR A 1 205 ? 15.653 31.307 47.403 0.58 31.18 226 THR A CA 1
ATOM 3367 C C A THR A 1 205 ? 15.843 30.453 46.468 0.42 40.69 226 THR A C 1
ATOM 3368 C C B THR A 1 205 ? 15.248 30.495 46.169 0.58 26.20 226 THR A C 1
ATOM 3369 O O A THR A 1 205 ? 16.066 29.257 46.650 0.42 23.19 226 THR A O 1
ATOM 3370 O O B THR A 1 205 ? 15.068 29.275 46.220 0.58 26.24 226 THR A O 1
ATOM 3391 N N A GLU A 1 206 ? 15.620 30.990 45.279 0.42 15.14 227 GLU A N 1
ATOM 3392 N N B GLU A 1 206 ? 15.069 31.210 45.068 0.58 18.81 227 GLU A N 1
ATOM 3393 C CA A GLU A 1 206 ? 15.448 30.181 44.092 0.42 15.69 227 GLU A CA 1
ATOM 3394 C CA B GLU A 1 206 ? 14.851 30.612 43.772 0.58 14.87 227 GLU A CA 1
ATOM 3395 C C A GLU A 1 206 ? 16.349 30.689 42.982 0.42 12.17 227 GLU A C 1
ATOM 3396 C C B GLU A 1 206 ? 16.088 30.883 42.890 0.58 12.36 227 GLU A C 1
ATOM 3397 O O A GLU A 1 206 ? 17.232 31.518 43.223 0.42 12.24 227 GLU A O 1
ATOM 3398 O O B GLU A 1 206 ? 16.971 31.695 43.215 0.58 15.75 227 GLU A O 1
ATOM 3420 N N . ALA A 1 207 ? 16.129 30.181 41.771 1.00 14.59 228 ALA A N 1
ATOM 3421 C CA . ALA A 1 207 ? 16.997 30.528 40.659 1.00 13.61 228 ALA A CA 1
ATOM 3422 C C . ALA A 1 207 ? 16.196 30.498 39.373 1.00 12.71 228 ALA A C 1
ATOM 3423 O O . ALA A 1 207 ? 15.283 29.693 39.203 1.00 13.97 228 ALA A O 1
ATOM 3430 N N . PHE A 1 208 ? 16.563 31.393 38.470 1.00 11.40 229 PHE A N 1
ATOM 3431 C CA . PHE A 1 208 ? 15.986 31.444 37.143 1.00 8.98 229 PHE A CA 1
ATOM 3432 C C . PHE A 1 208 ? 16.760 30.533 36.205 1.00 9.05 229 PHE A C 1
ATOM 3433 O O . PHE A 1 208 ? 17.993 30.443 36.257 1.00 10.96 229 PHE A O 1
ATOM 3450 N N . ALA A 1 209 ? 16.039 29.856 35.326 1.00 8.84 230 ALA A N 1
ATOM 3451 C CA . ALA A 1 209 ? 16.638 29.029 34.293 1.00 9.28 230 ALA A CA 1
ATOM 3452 C C . ALA A 1 209 ? 15.710 29.073 33.078 1.00 8.64 230 ALA A C 1
ATOM 3453 O O . ALA A 1 209 ? 14.647 29.704 33.085 1.00 9.24 230 ALA A O 1
ATOM 3460 N N . VAL A 1 210 ? 16.116 28.392 32.010 1.00 9.12 231 VAL A N 1
ATOM 3461 C CA . VAL A 1 210 ? 15.357 28.346 30.775 1.00 8.74 231 VAL A CA 1
ATOM 3462 C C . VAL A 1 210 ? 14.638 27.017 30.683 1.00 9.11 231 VAL A C 1
ATOM 3463 O O . VAL A 1 210 ? 15.262 25.970 30.852 1.00 10.59 231 VAL A O 1
ATOM 3476 N N . GLY A 1 211 ? 13.335 27.060 30.430 1.00 9.35 232 GLY A N 1
ATOM 3477 C CA . GLY A 1 211 ? 12.541 25.849 30.329 1.00 10.27 232 GLY A CA 1
ATOM 3478 C C . GLY A 1 211 ? 12.317 25.379 28.913 1.00 9.79 232 GLY A C 1
ATOM 3479 O O . GLY A 1 211 ? 12.018 26.193 28.039 1.00 9.64 232 GLY A O 1
ATOM 3483 N N . SER A 1 212 ? 12.424 24.062 28.712 1.00 10.43 233 SER A N 1
ATOM 3484 C CA . SER A 1 212 ? 12.162 23.416 27.432 1.00 10.99 233 SER A CA 1
ATOM 3485 C C . SER A 1 212 ? 11.307 22.189 27.626 1.00 12.75 233 SER A C 1
ATOM 3486 O O . SER A 1 212 ? 11.131 21.696 28.730 1.00 12.43 233 SER A O 1
ATOM 3494 N N . ARG A 1 213 ? 10.767 21.689 26.526 1.00 11.75 234 ARG A N 1
ATOM 3495 C CA . ARG A 1 213 ? 10.160 20.358 26.543 1.00 12.24 234 ARG A CA 1
ATOM 3496 C C . ARG A 1 213 ? 11.210 19.344 26.999 1.00 13.68 234 ARG A C 1
ATOM 3497 O O . ARG A 1 213 ? 12.387 19.457 26.653 1.00 12.79 234 ARG A O 1
ATOM 3518 N N . LYS A 1 214 ? 10.796 18.344 27.773 1.00 15.23 235 LYS A N 1
ATOM 3519 C CA . LYS A 1 214 ? 11.754 17.363 28.283 1.00 15.40 235 LYS A CA 1
ATOM 3520 C C . LYS A 1 214 ? 12.581 16.704 27.192 1.00 16.86 235 LYS A C 1
ATOM 3521 O O . LYS A 1 214 ? 13.760 16.410 27.392 1.00 17.43 235 LYS A O 1
ATOM 3540 N N . GLU A 1 215 ? 11.986 16.480 26.027 1.00 14.14 236 GLU A N 1
ATOM 3541 C CA . GLU A 1 215 ? 12.661 15.771 24.964 1.00 15.57 236 GLU A CA 1
ATOM 3542 C C . GLU A 1 215 ? 13.708 16.601 24.221 1.00 13.51 236 GLU A C 1
ATOM 3543 O O . GLU A 1 215 ? 14.523 16.047 23.475 1.00 14.47 236 GLU A O 1
ATOM 3555 N N . ASP A 1 216 ? 13.679 17.920 24.404 1.00 13.11 237 ASP A N 1
ATOM 3556 C CA . ASP A 1 216 ? 14.595 18.827 23.712 1.00 11.68 237 ASP A CA 1
ATOM 3557 C C . ASP A 1 216 ? 15.974 18.911 24.418 1.00 12.75 237 ASP A C 1
ATOM 3558 O O . ASP A 1 216 ? 16.450 19.999 24.818 1.00 11.83 237 ASP A O 1
ATOM 3567 N N . THR A 1 217 ? 16.626 17.755 24.540 1.00 14.11 238 THR A N 1
ATOM 3568 C CA . THR A 1 217 ? 17.830 17.646 25.353 1.00 13.71 238 THR A CA 1
ATOM 3569 C C . THR A 1 217 ? 19.033 18.333 24.718 1.00 13.18 238 THR A C 1
ATOM 3570 O O . THR A 1 217 ? 19.866 18.926 25.412 1.00 12.70 238 THR A O 1
ATOM 3581 N N . THR A 1 218 ? 19.135 18.279 23.404 1.00 12.28 239 THR A N 1
ATOM 3582 C CA . THR A 1 218 ? 20.260 18.905 22.734 1.00 11.71 239 THR A CA 1
ATOM 3583 C C . THR A 1 218 ? 20.179 20.430 22.865 1.00 11.08 239 THR A C 1
ATOM 3584 O O . THR A 1 218 ? 21.171 21.092 23.139 1.00 11.03 239 THR A O 1
ATOM 3595 N N . LEU A 1 219 ? 18.993 20.985 22.667 1.00 11.34 240 LEU A N 1
ATOM 3596 C CA . LEU A 1 219 ? 18.742 22.411 22.856 1.00 10.91 240 LEU A CA 1
ATOM 3597 C C . LEU A 1 219 ? 19.220 22.899 24.227 1.00 10.31 240 LEU A C 1
ATOM 3598 O O . LEU A 1 219 ? 19.882 23.930 24.326 1.00 10.69 240 LEU A O 1
ATOM 3614 N N . VAL A 1 220 ? 18.928 22.145 25.283 1.00 10.58 241 VAL A N 1
ATOM 3615 C CA . VAL A 1 220 ? 19.352 22.530 26.624 1.00 11.23 241 VAL A CA 1
ATOM 3616 C C . VAL A 1 220 ? 20.883 22.575 26.726 1.00 11.12 241 VAL A C 1
ATOM 3617 O O . VAL A 1 220 ? 21.452 23.525 27.287 1.00 11.99 241 VAL A O 1
ATOM 3630 N N A LYS A 1 221 ? 21.551 21.573 26.175 0.46 10.32 242 LYS A N 1
ATOM 3631 N N B LYS A 1 221 ? 21.553 21.570 26.180 0.54 10.07 242 LYS A N 1
ATOM 3632 C CA A LYS A 1 221 ? 23.009 21.560 26.169 0.46 11.20 242 LYS A CA 1
ATOM 3633 C CA B LYS A 1 221 ? 23.015 21.563 26.143 0.54 10.71 242 LYS A CA 1
ATOM 3634 C C A LYS A 1 221 ? 23.576 22.748 25.394 0.46 11.02 242 LYS A C 1
ATOM 3635 C C B LYS A 1 221 ? 23.560 22.769 25.406 0.54 10.45 242 LYS A C 1
ATOM 3636 O O A LYS A 1 221 ? 24.568 23.343 25.806 0.46 11.41 242 LYS A O 1
ATOM 3637 O O B LYS A 1 221 ? 24.526 23.388 25.842 0.54 9.58 242 LYS A O 1
ATOM 3674 N N . LYS A 1 222 ? 22.953 23.106 24.278 1.00 9.71 243 LYS A N 1
ATOM 3675 C CA . LYS A 1 222 ? 23.407 24.258 23.498 1.00 9.48 243 LYS A CA 1
ATOM 3676 C C . LYS A 1 222 ? 23.235 25.576 24.246 1.00 10.07 243 LYS A C 1
ATOM 3677 O O . LYS A 1 222 ? 24.069 26.487 24.124 1.00 10.67 243 LYS A O 1
ATOM 3696 N N . ILE A 1 223 ? 22.169 25.713 25.021 1.00 9.07 244 ILE A N 1
ATOM 3697 C CA . ILE A 1 223 ? 21.999 26.905 25.842 1.00 8.74 244 ILE A CA 1
ATOM 3698 C C . ILE A 1 223 ? 23.116 26.918 26.889 1.00 10.39 244 ILE A C 1
ATOM 3699 O O . ILE A 1 223 ? 23.786 27.936 27.085 1.00 9.75 244 ILE A O 1
ATOM 3715 N N . ASN A 1 224 ? 23.348 25.799 27.564 1.00 8.84 245 ASN A N 1
ATOM 3716 C CA . ASN A 1 224 ? 24.388 25.757 28.601 1.00 9.13 245 ASN A CA 1
ATOM 3717 C C . ASN A 1 224 ? 25.778 26.046 28.042 1.00 10.11 245 ASN A C 1
ATOM 3718 O O . ASN A 1 224 ? 26.573 26.771 28.671 1.00 10.54 245 ASN A O 1
ATOM 3729 N N . GLU A 1 225 ? 26.105 25.482 26.890 1.00 9.16 246 GLU A N 1
ATOM 3730 C CA . GLU A 1 225 ? 27.410 25.741 26.276 1.00 10.16 246 GLU A CA 1
ATOM 3731 C C . GLU A 1 225 ? 27.561 27.206 25.933 1.00 10.58 246 GLU A C 1
ATOM 3732 O O . GLU A 1 225 ? 28.655 27.776 26.100 1.00 11.76 246 GLU A O 1
ATOM 3744 N N . ALA A 1 226 ? 26.499 27.837 25.437 1.00 10.85 247 ALA A N 1
ATOM 3745 C CA . ALA A 1 226 ? 26.562 29.256 25.137 1.00 9.54 247 ALA A CA 1
ATOM 3746 C C . ALA A 1 226 ? 26.754 30.073 26.417 1.00 9.41 247 ALA A C 1
ATOM 3747 O O . ALA A 1 226 ? 27.509 31.064 26.410 1.00 9.96 247 ALA A O 1
ATOM 3754 N N . PHE A 1 227 ? 26.088 29.702 27.508 1.00 8.97 248 PHE A N 1
ATOM 3755 C CA . PHE A 1 227 ? 26.356 30.401 28.767 1.00 9.16 248 PHE A CA 1
ATOM 3756 C C . PHE A 1 227 ? 27.870 30.373 29.072 1.00 11.09 248 PHE A C 1
ATOM 3757 O O . PHE A 1 227 ? 28.441 31.387 29.485 1.00 10.91 248 PHE A O 1
ATOM 3774 N N . SER A 1 228 ? 28.532 29.229 28.888 1.00 10.00 249 SER A N 1
ATOM 3775 C CA . SER A 1 228 ? 29.967 29.155 29.192 1.00 10.59 249 SER A CA 1
ATOM 3776 C C . SER A 1 228 ? 30.783 30.183 28.415 1.00 12.22 249 SER A C 1
ATOM 3777 O O . SER A 1 228 ? 31.704 30.796 28.971 1.00 13.21 249 SER A O 1
ATOM 3785 N N . SER A 1 229 ? 30.444 30.409 27.152 1.00 10.23 250 SER A N 1
ATOM 3786 C CA . SER A 1 229 ? 31.131 31.417 26.346 1.00 12.84 250 SER A CA 1
ATOM 3787 C C . SER A 1 229 ? 30.810 32.805 26.864 1.00 10.69 250 SER A C 1
ATOM 3788 O O . SER A 1 229 ? 31.700 33.628 26.982 1.00 11.38 250 SER A O 1
ATOM 3796 N N . LEU A 1 230 ? 29.529 33.064 27.148 1.00 10.07 251 LEU A N 1
ATOM 3797 C CA . LEU A 1 230 ? 29.093 34.411 27.501 1.00 10.13 251 LEU A CA 1
ATOM 3798 C C . LEU A 1 230 ? 29.659 34.855 28.844 1.00 10.64 251 LEU A C 1
ATOM 3799 O O . LEU A 1 230 ? 29.872 36.048 29.049 1.00 11.07 251 LEU A O 1
ATOM 3815 N N . TYR A 1 231 ? 29.946 33.917 29.732 1.00 10.80 252 TYR A N 1
ATOM 3816 C CA . TYR A 1 231 ? 30.566 34.258 31.010 1.00 11.61 252 TYR A CA 1
ATOM 3817 C C . TYR A 1 231 ? 31.985 34.787 30.854 1.00 12.53 252 TYR A C 1
ATOM 3818 O O . TYR A 1 231 ? 32.461 35.580 31.658 1.00 14.89 252 TYR A O 1
ATOM 3836 N N . LYS A 1 232 ? 32.706 34.308 29.859 1.00 12.75 253 LYS A N 1
ATOM 3837 C CA . LYS A 1 232 ? 34.092 34.716 29.683 1.00 13.72 253 LYS A CA 1
ATOM 3838 C C . LYS A 1 232 ? 34.315 35.724 28.584 1.00 15.45 253 LYS A C 1
ATOM 3839 O O . LYS A 1 232 ? 35.374 36.322 28.549 1.00 19.46 253 LYS A O 1
ATOM 3858 N N . ASP A 1 233 ? 33.351 35.933 27.687 1.00 13.42 254 ASP A N 1
ATOM 3859 C CA . ASP A 1 233 ? 33.571 36.893 26.607 1.00 16.58 254 ASP A CA 1
ATOM 3860 C C . ASP A 1 233 ? 33.149 38.323 26.924 1.00 19.52 254 ASP A C 1
ATOM 3861 O O . ASP A 1 233 ? 33.220 39.202 26.054 1.00 22.51 254 ASP A O 1
ATOM 3870 N N . GLY A 1 234 ? 32.706 38.540 28.156 1.00 15.91 255 GLY A N 1
ATOM 3871 C CA . GLY A 1 234 ? 32.296 39.860 28.605 1.00 16.69 255 GLY A CA 1
ATOM 3872 C C . GLY A 1 234 ? 30.811 40.137 28.463 1.00 14.48 255 GLY A C 1
ATOM 3873 O O . GLY A 1 234 ? 30.289 41.081 29.081 1.00 16.13 255 GLY A O 1
ATOM 3877 N N . LYS A 1 235 ? 30.109 39.338 27.671 1.00 13.40 256 LYS A N 1
ATOM 3878 C CA . LYS A 1 235 ? 28.742 39.674 27.341 1.00 13.84 256 LYS A CA 1
ATOM 3879 C C . LYS A 1 235 ? 27.784 39.475 28.519 1.00 12.38 256 LYS A C 1
ATOM 3880 O O . LYS A 1 235 ? 26.912 40.316 28.761 1.00 12.94 256 LYS A O 1
ATOM 3899 N N . PHE A 1 236 ? 27.919 38.392 29.267 1.00 11.53 257 PHE A N 1
ATOM 3900 C CA . PHE A 1 236 ? 27.036 38.207 30.405 1.00 11.42 257 PHE A CA 1
ATOM 3901 C C . PHE A 1 236 ? 27.182 39.362 31.387 1.00 12.22 257 PHE A C 1
ATOM 3902 O O . PHE A 1 236 ? 26.189 39.919 31.883 1.00 14.03 257 PHE A O 1
ATOM 3919 N N . GLN A 1 237 ? 28.417 39.755 31.658 1.00 13.00 258 GLN A N 1
ATOM 3920 C CA . GLN A 1 237 ? 28.667 40.860 32.564 1.00 16.20 258 GLN A CA 1
ATOM 3921 C C . GLN A 1 237 ? 28.103 42.175 32.050 1.00 14.12 258 GLN A C 1
ATOM 3922 O O . GLN A 1 237 ? 27.547 42.964 32.825 1.00 15.81 258 GLN A O 1
ATOM 3936 N N . GLU A 1 238 ? 28.248 42.419 30.754 1.00 12.96 259 GLU A N 1
ATOM 3937 C CA . GLU A 1 238 ? 27.700 43.625 30.146 1.00 14.81 259 GLU A CA 1
ATOM 3938 C C . GLU A 1 238 ? 26.179 43.668 30.329 1.00 14.25 259 GLU A C 1
ATOM 3939 O O . GLU A 1 238 ? 25.625 44.692 30.723 1.00 15.58 259 GLU A O 1
ATOM 3951 N N . ILE A 1 239 ? 25.496 42.571 30.026 1.00 12.12 260 ILE A N 1
ATOM 3952 C CA . ILE A 1 239 ? 24.035 42.518 30.138 1.00 11.49 260 ILE A CA 1
ATOM 3953 C C . ILE A 1 239 ? 23.607 42.682 31.603 1.00 11.82 260 ILE A C 1
ATOM 3954 O O . ILE A 1 239 ? 22.655 43.409 31.915 1.00 12.35 260 ILE A O 1
ATOM 3970 N N . SER A 1 240 ? 24.340 42.041 32.503 1.00 13.17 261 SER A N 1
ATOM 3971 C CA . SER A 1 240 ? 24.045 42.115 33.924 1.00 13.06 261 SER A CA 1
ATOM 3972 C C . SER A 1 240 ? 24.164 43.545 34.455 1.00 16.57 261 SER A C 1
ATOM 3973 O O . SER A 1 240 ? 23.303 44.031 35.203 1.00 16.65 261 SER A O 1
ATOM 3981 N N A GLN A 1 241 ? 25.227 44.235 34.055 0.56 15.28 262 GLN A N 1
ATOM 3982 N N B GLN A 1 241 ? 25.230 44.226 34.058 0.44 15.11 262 GLN A N 1
ATOM 3983 C CA A GLN A 1 241 ? 25.439 45.605 34.500 0.56 16.63 262 GLN A CA 1
ATOM 3984 C CA B GLN A 1 241 ? 25.451 45.593 34.494 0.44 16.69 262 GLN A CA 1
ATOM 3985 C C A GLN A 1 241 ? 24.362 46.519 33.950 0.56 18.41 262 GLN A C 1
ATOM 3986 C C B GLN A 1 241 ? 24.352 46.498 33.960 0.44 19.06 262 GLN A C 1
ATOM 3987 O O A GLN A 1 241 ? 23.898 47.433 34.640 0.56 25.13 262 GLN A O 1
ATOM 3988 O O B GLN A 1 241 ? 23.855 47.372 34.680 0.44 16.30 262 GLN A O 1
ATOM 4015 N N . LYS A 1 242 ? 23.964 46.267 32.709 1.00 15.95 263 LYS A N 1
ATOM 4016 C CA . LYS A 1 242 ? 22.967 47.088 32.040 1.00 17.55 263 LYS A CA 1
ATOM 4017 C C . LYS A 1 242 ? 21.648 47.057 32.801 1.00 17.55 263 LYS A C 1
ATOM 4018 O O . LYS A 1 242 ? 21.034 48.100 33.012 1.00 19.21 263 LYS A O 1
ATOM 4037 N N . TRP A 1 243 ? 21.207 45.876 33.229 1.00 15.31 264 TRP A N 1
ATOM 4038 C CA . TRP A 1 243 ? 19.888 45.736 33.840 1.00 16.44 264 TRP A CA 1
ATOM 4039 C C . TRP A 1 243 ? 19.888 45.793 35.370 1.00 20.65 264 TRP A C 1
ATOM 4040 O O . TRP A 1 243 ? 18.872 46.187 35.962 1.00 20.41 264 TRP A O 1
ATOM 4061 N N . PHE A 1 244 ? 21.003 45.426 36.008 1.00 21.46 265 PHE A N 1
ATOM 4062 C CA . PHE A 1 244 ? 21.051 45.273 37.469 1.00 22.25 265 PHE A CA 1
ATOM 4063 C C . PHE A 1 244 ? 22.078 46.122 38.193 1.00 26.70 265 PHE A C 1
ATOM 4064 O O . PHE A 1 244 ? 22.014 46.245 39.411 1.00 29.22 265 PHE A O 1
ATOM 4081 N N . GLY A 1 245 ? 23.025 46.695 37.466 1.00 25.29 266 GLY A N 1
ATOM 4082 C CA . GLY A 1 245 ? 24.097 47.455 38.095 1.00 29.26 266 GLY A CA 1
ATOM 4083 C C . GLY A 1 245 ? 25.017 46.608 38.960 1.00 49.80 266 GLY A C 1
ATOM 4084 O O . GLY A 1 245 ? 25.699 47.134 39.838 1.00 34.02 266 GLY A O 1
ATOM 4088 N N . GLU A 1 246 ? 25.043 45.299 38.711 1.00 28.03 267 GLU A N 1
ATOM 4089 C CA . GLU A 1 246 ? 25.868 44.376 39.482 1.00 37.05 267 GLU A CA 1
ATOM 4090 C C . GLU A 1 246 ? 26.033 43.110 38.671 1.00 33.86 267 GLU A C 1
ATOM 4091 O O . GLU A 1 246 ? 25.341 42.928 37.680 1.00 25.19 267 GLU A O 1
ATOM 4103 N N . ASP A 1 247 ? 26.928 42.238 39.125 1.00 34.00 268 ASP A N 1
ATOM 4104 C CA . ASP A 1 247 ? 27.174 40.936 38.518 1.00 24.82 268 ASP A CA 1
ATOM 4105 C C . ASP A 1 247 ? 26.295 39.868 39.188 1.00 31.97 268 ASP A C 1
ATOM 4106 O O . ASP A 1 247 ? 26.548 39.465 40.327 1.00 29.63 268 ASP A O 1
ATOM 4115 N N . VAL A 1 248 ? 25.262 39.415 38.480 1.00 22.98 269 VAL A N 1
ATOM 4116 C CA . VAL A 1 248 ? 24.307 38.464 39.042 1.00 31.19 269 VAL A CA 1
ATOM 4117 C C . VAL A 1 248 ? 24.706 37.029 38.739 1.00 53.97 269 VAL A C 1
ATOM 4118 O O . VAL A 1 248 ? 23.936 36.103 38.981 1.00 34.75 269 VAL A O 1
ATOM 4131 N N . ALA A 1 249 ? 25.908 36.841 38.207 1.00 23.76 270 ALA A N 1
ATOM 4132 C CA . ALA A 1 249 ? 26.360 35.505 37.853 1.00 34.11 270 ALA A CA 1
ATOM 4133 C C . ALA A 1 249 ? 26.398 34.634 39.093 1.00 66.16 270 ALA A C 1
ATOM 4134 O O . ALA A 1 249 ? 26.771 35.093 40.174 1.00 35.37 270 ALA A O 1
ATOM 4141 N N . THR A 1 250 ? 26.015 33.373 38.925 1.00 93.75 271 THR A N 1
ATOM 4142 C CA . THR A 1 250 ? 25.913 32.441 40.038 1.00 91.44 271 THR A CA 1
ATOM 4143 C C . THR A 1 250 ? 27.282 31.926 40.498 1.00 64.68 271 THR A C 1
ATOM 4144 O O . THR A 1 250 ? 27.359 30.939 41.229 1.00 43.47 271 THR A O 1
ATOM 4155 N N . LYS A 1 251 ? 28.353 32.594 40.071 1.00 85.45 272 LYS A N 1
ATOM 4156 C CA . LYS A 1 251 ? 29.705 32.265 40.520 1.00 98.92 272 LYS A CA 1
ATOM 4157 C C . LYS A 1 251 ? 30.282 33.391 41.374 1.00 64.48 272 LYS A C 1
ATOM 4158 O O . LYS A 1 251 ? 30.171 34.565 41.027 1.00 65.01 272 LYS A O 1
#

Sequence (246 aa):
TSGDDNWSKYQSSNKSITIGFDSTFVPMGFAQKDGSYAGFDIDLATAVFEKKYGITVNWQPIDWDLKEAEELTKGTTIDLIWNGYSATDERREKVAFSN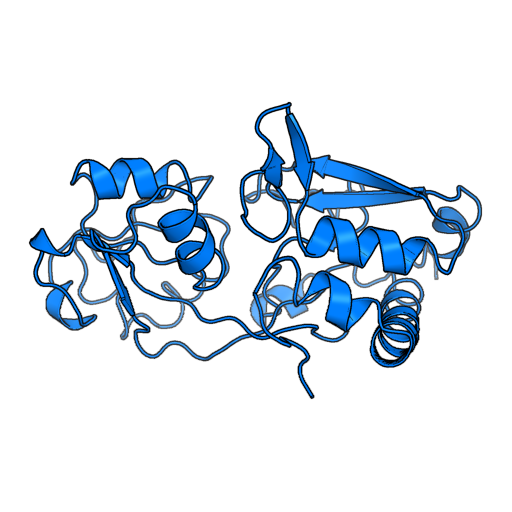SSYMMKNEQVLLVTKKSSGITTAKDMTGKTTLGAQAGSSGYADDFEEANPEILKKNIVANKEANNQQYQQTFNNEALIDLKNDRIDGLLIDRVVYANYYLEAEEGVLLNDYNVFTVGLETTEEAFAVGSRKEDTTLVKKKINEAFSSLYKDGKFQEISQQKWFGEDVATK